Protein AF-A0A6A4S9J3-F1 (afdb_monomer_lite)

Organism: Scophthalmus maximus (NCBI:txid52904)

Sequence (219 aa):
MRDYSAKEIAYYNHMFSVTSVFTPSLDTKTTDKASIQRLTESFVTKLQEDFPSTVSTIYRTSEKLQTTCRSSAKAEPSDKCLLCVCALDTAVENASAFQATLTSEQLSQTKYPGAAGTEIPRQNPESSAPSGQCCSSGGAEDCGRAERGGGGCCSSAKEPETTDLKSLLCYSCQLTLKDMSSVEHLPQYILSEAQRRQRRSQMREEISEFLLEDGEGGD

Radius of gyration: 31.85 Å; chains: 1; bounding box: 69×76×86 Å

pLDDT: mean 73.23, std 22.44, range [26.31, 96.88]

Foldseek 3Di:
DLPDDPVRVVVVCVVVVPDDDDDDDPCRPPDCVPDPVSVVVVVQVVCCVVPPCSSVVVVVVVVVVPPPPPDPPPQDLQQAALPPRHGAPPPDDCPDPVVVVVVVVVVVPPDPPDPDDDDDDDDDDDDDDDDDDDDDDDDDDDDDDDDDDDDPPPPPPPPPPPVQNCSRHHPVVNVVVVPDPDPVPDDPVSVVVSVVSVVVVVVCVVCVVVDDDPDPDDD

InterPro domains:
  IPR014729 Rossmann-like alpha/beta/alpha sandwich fold [G3DSA:3.40.50.620] (1-112)
  IPR019407 Cytoplasmic tRNA 2-thiolation protein 2 [PF10288] (35-174)
  IPR019407 Cytoplasmic tRNA 2-thiolation protein 2 [PTHR20882] (1-208)

Structure (mmCIF, N/CA/C/O backbone):
data_AF-A0A6A4S9J3-F1
#
_entry.id   AF-A0A6A4S9J3-F1
#
loop_
_atom_site.group_PDB
_atom_site.id
_atom_site.type_symbol
_atom_site.label_atom_id
_atom_site.label_alt_id
_atom_site.label_comp_id
_atom_site.label_asym_id
_atom_site.label_entity_id
_atom_site.label_seq_id
_atom_site.pdbx_PDB_ins_code
_atom_site.Cartn_x
_atom_site.Cartn_y
_atom_site.Cartn_z
_atom_site.occupancy
_atom_site.B_iso_or_equiv
_atom_site.auth_seq_id
_atom_site.auth_comp_id
_atom_site.auth_asym_id
_atom_site.auth_atom_id
_atom_site.pdbx_PDB_model_num
ATOM 1 N N . MET A 1 1 ? 6.805 -11.734 -13.969 1.00 75.69 1 MET A N 1
ATOM 2 C CA . MET A 1 1 ? 7.061 -10.519 -14.780 1.00 75.69 1 MET A CA 1
ATOM 3 C C . MET A 1 1 ? 8.028 -9.530 -14.136 1.00 75.69 1 MET A C 1
ATOM 5 O O . MET A 1 1 ? 8.484 -8.647 -14.840 1.00 75.69 1 MET A O 1
ATOM 9 N N . ARG A 1 2 ? 8.352 -9.649 -12.839 1.00 79.44 2 ARG A N 1
ATOM 10 C CA . ARG A 1 2 ? 9.192 -8.677 -12.123 1.00 79.44 2 ARG A CA 1
ATOM 11 C C . ARG A 1 2 ? 10.637 -8.596 -12.644 1.00 79.44 2 ARG A C 1
ATOM 13 O O . ARG A 1 2 ? 11.226 -7.526 -12.603 1.00 79.44 2 ARG A O 1
ATOM 20 N N . ASP A 1 3 ? 11.159 -9.704 -13.164 1.00 82.94 3 ASP A N 1
ATOM 21 C CA . ASP A 1 3 ? 12.529 -9.800 -13.686 1.00 82.94 3 ASP A CA 1
ATOM 22 C C . ASP A 1 3 ? 12.689 -9.325 -15.137 1.00 82.94 3 ASP A C 1
ATOM 24 O O . ASP A 1 3 ? 13.808 -9.288 -15.641 1.00 82.94 3 ASP A O 1
ATOM 28 N N . TYR A 1 4 ? 11.592 -8.966 -15.811 1.00 87.44 4 TYR A N 1
ATOM 29 C CA . TYR A 1 4 ? 11.606 -8.526 -17.204 1.00 87.44 4 TYR A CA 1
ATOM 30 C C . TYR A 1 4 ? 11.279 -7.037 -17.289 1.00 87.44 4 TYR A C 1
ATOM 32 O O . TYR A 1 4 ? 10.319 -6.552 -16.686 1.00 87.44 4 TYR A O 1
ATOM 40 N N . SER A 1 5 ? 12.058 -6.307 -18.078 1.00 86.00 5 SER A N 1
ATOM 41 C CA . SER A 1 5 ? 11.797 -4.909 -18.402 1.00 86.00 5 SER A CA 1
ATOM 42 C C . SER A 1 5 ? 10.530 -4.760 -19.247 1.00 86.00 5 SER A C 1
ATOM 44 O O . SER A 1 5 ? 10.163 -5.640 -20.027 1.00 86.00 5 SER A O 1
ATOM 46 N N . ALA A 1 6 ? 9.892 -3.590 -19.179 1.00 86.75 6 ALA A N 1
ATOM 47 C CA . ALA A 1 6 ? 8.730 -3.284 -20.017 1.00 86.75 6 ALA A CA 1
ATOM 48 C C . ALA A 1 6 ? 9.015 -3.461 -21.526 1.00 86.75 6 ALA A C 1
ATOM 50 O O . ALA A 1 6 ? 8.126 -3.856 -22.277 1.00 86.75 6 ALA A O 1
ATOM 51 N N . LYS A 1 7 ? 10.263 -3.225 -21.964 1.00 88.75 7 LYS A N 1
ATOM 52 C CA . LYS A 1 7 ? 10.699 -3.433 -23.353 1.00 88.75 7 LYS A CA 1
ATOM 53 C C . LYS A 1 7 ? 10.675 -4.915 -23.737 1.00 88.75 7 LYS A C 1
ATOM 55 O O . LYS A 1 7 ? 10.118 -5.256 -24.775 1.00 88.75 7 LYS A O 1
ATOM 60 N N . GLU A 1 8 ? 11.229 -5.794 -22.903 1.00 91.62 8 GLU A N 1
ATOM 61 C CA . GLU A 1 8 ? 11.228 -7.247 -23.146 1.00 91.62 8 GLU A CA 1
ATOM 62 C C . GLU A 1 8 ? 9.803 -7.806 -23.198 1.00 91.62 8 GLU A C 1
ATOM 64 O O . GLU A 1 8 ? 9.478 -8.599 -24.080 1.00 91.62 8 GLU A O 1
ATOM 69 N N . ILE A 1 9 ? 8.926 -7.328 -22.310 1.00 92.88 9 ILE A N 1
ATOM 70 C CA . ILE A 1 9 ? 7.508 -7.709 -22.288 1.00 92.88 9 ILE A CA 1
ATOM 71 C C . ILE A 1 9 ? 6.797 -7.248 -23.567 1.00 92.88 9 ILE A C 1
ATOM 73 O O . ILE A 1 9 ? 6.015 -8.002 -24.144 1.00 92.88 9 ILE A O 1
ATOM 77 N N . ALA A 1 10 ? 7.085 -6.035 -24.049 1.00 92.19 10 ALA A N 1
ATOM 78 C CA . ALA A 1 10 ? 6.519 -5.529 -25.297 1.00 92.19 10 ALA A CA 1
ATOM 79 C C . ALA A 1 10 ? 6.962 -6.363 -26.513 1.00 92.19 10 ALA A C 1
ATOM 81 O O . ALA A 1 10 ? 6.123 -6.715 -27.344 1.00 92.19 10 ALA A O 1
ATOM 82 N N . TYR A 1 11 ? 8.246 -6.735 -26.593 1.00 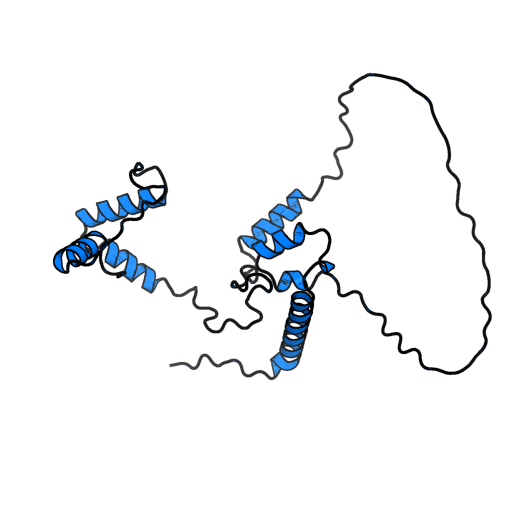94.69 11 TYR A N 1
ATOM 83 C CA . TYR A 1 11 ? 8.747 -7.623 -27.648 1.00 94.69 11 TYR A CA 1
ATOM 84 C C . TYR A 1 11 ? 8.110 -9.009 -27.588 1.00 94.69 11 TYR A C 1
ATOM 86 O O . TYR A 1 11 ? 7.700 -9.531 -28.624 1.00 94.69 11 TYR A O 1
ATOM 94 N N . TYR A 1 12 ? 7.977 -9.582 -26.390 1.00 95.38 12 TYR A N 1
ATOM 95 C CA . TYR A 1 12 ? 7.291 -10.856 -26.193 1.00 95.38 12 TYR A CA 1
ATOM 96 C C . TYR A 1 12 ? 5.846 -10.790 -26.702 1.00 95.38 12 TYR A C 1
ATOM 98 O O . TYR A 1 12 ? 5.440 -11.608 -27.527 1.00 95.38 12 TYR A O 1
ATOM 106 N N . ASN A 1 13 ? 5.091 -9.771 -26.282 1.00 94.06 13 ASN A N 1
ATOM 107 C CA . ASN A 1 13 ? 3.703 -9.600 -26.704 1.00 94.06 13 ASN A CA 1
ATOM 108 C C . ASN A 1 13 ? 3.585 -9.446 -28.224 1.00 94.06 13 ASN A C 1
ATOM 110 O O . ASN A 1 13 ? 2.695 -10.037 -28.829 1.00 94.06 13 ASN A O 1
ATOM 114 N N . HIS A 1 14 ? 4.500 -8.702 -28.851 1.00 94.44 14 HIS A N 1
ATOM 115 C CA . HIS A 1 14 ? 4.523 -8.545 -30.303 1.00 94.44 14 HIS A CA 1
ATOM 116 C C . HIS A 1 14 ? 4.827 -9.867 -31.024 1.00 94.44 14 HIS A C 1
ATOM 118 O O . HIS A 1 14 ? 4.092 -10.252 -31.931 1.00 94.44 14 HIS A O 1
ATOM 124 N N . MET A 1 15 ? 5.864 -10.591 -30.593 1.00 96.88 15 MET A N 1
ATOM 125 C CA . MET A 1 15 ? 6.307 -11.838 -31.225 1.00 96.88 15 MET A CA 1
ATOM 126 C C . MET A 1 15 ? 5.253 -12.948 -31.146 1.00 96.88 15 MET A C 1
ATOM 128 O O . MET A 1 15 ? 5.099 -13.719 -32.089 1.00 96.88 15 MET A O 1
ATOM 132 N N . PHE A 1 16 ? 4.501 -13.005 -30.046 1.00 96.75 16 PHE A N 1
ATOM 133 C CA . PHE A 1 16 ? 3.446 -13.998 -29.835 1.00 96.75 16 PHE A CA 1
ATOM 134 C C . PHE A 1 16 ? 2.036 -13.473 -30.133 1.00 96.75 16 PHE A C 1
ATOM 136 O O . PHE A 1 16 ? 1.058 -14.157 -29.841 1.00 96.75 16 PHE A O 1
ATOM 143 N N . SER A 1 17 ? 1.914 -12.279 -30.728 1.00 95.94 17 SER A N 1
ATOM 144 C CA . SER A 1 17 ? 0.626 -11.646 -31.059 1.00 95.94 17 SER A CA 1
ATOM 145 C C . SER A 1 17 ? -0.345 -11.557 -29.870 1.00 95.94 17 SER A C 1
ATOM 147 O O . SER A 1 17 ? -1.563 -11.652 -30.030 1.00 95.94 17 SER A O 1
ATOM 149 N N . VAL A 1 18 ? 0.189 -11.360 -28.662 1.00 95.62 18 VAL A N 1
ATOM 150 C CA . VAL A 1 18 ? -0.602 -11.152 -27.446 1.00 95.62 18 VAL A CA 1
ATOM 151 C C . VAL A 1 18 ? -1.178 -9.741 -27.483 1.00 95.62 18 VAL A C 1
ATOM 153 O O . VAL A 1 18 ? -0.443 -8.752 -27.542 1.00 95.62 18 VAL A O 1
ATOM 156 N N . THR A 1 19 ? -2.506 -9.631 -27.436 1.00 93.62 19 THR A N 1
ATOM 157 C CA . THR A 1 19 ? -3.186 -8.335 -27.376 1.00 93.62 19 THR A CA 1
ATOM 158 C C . THR A 1 19 ? -2.759 -7.583 -26.118 1.00 93.62 19 THR A C 1
ATOM 160 O O . THR A 1 19 ? -2.922 -8.077 -25.004 1.00 93.62 19 THR A O 1
ATOM 163 N N . SER A 1 20 ? -2.221 -6.376 -26.291 1.00 89.12 20 SER A N 1
ATOM 164 C CA . SER A 1 20 ? -1.826 -5.503 -25.184 1.00 89.12 20 SER A CA 1
ATOM 165 C C . SER A 1 20 ? -2.590 -4.184 -25.245 1.00 89.12 20 SER A C 1
ATOM 167 O O . SER A 1 20 ? -2.856 -3.654 -26.323 1.00 89.12 20 SER A O 1
ATOM 169 N N . VAL A 1 21 ? -2.961 -3.669 -24.074 1.00 89.44 21 VAL A N 1
ATOM 170 C CA . VAL A 1 21 ? -3.610 -2.366 -23.910 1.00 89.44 21 VAL A CA 1
ATOM 171 C C . VAL A 1 21 ? -2.675 -1.489 -23.094 1.00 89.44 21 VAL A C 1
ATOM 173 O O . VAL A 1 21 ? -2.216 -1.890 -22.026 1.00 89.44 21 VAL A O 1
ATOM 176 N N . PHE A 1 22 ? -2.381 -0.298 -23.607 1.00 86.00 22 PHE A N 1
ATOM 177 C CA . PHE A 1 22 ? -1.622 0.703 -22.874 1.00 86.00 22 PHE A CA 1
ATOM 178 C C . PHE A 1 22 ? -2.580 1.622 -22.115 1.00 86.00 22 PHE A C 1
ATOM 180 O O . PHE A 1 22 ? -3.390 2.315 -22.731 1.00 86.00 22 PHE A O 1
ATOM 187 N N . THR A 1 23 ? -2.459 1.645 -20.789 1.00 87.62 23 THR A N 1
ATOM 188 C CA . THR A 1 23 ? -3.226 2.547 -19.924 1.00 87.62 23 THR A CA 1
ATOM 189 C C . THR A 1 23 ? -2.322 3.700 -19.490 1.00 87.62 23 THR A C 1
ATOM 191 O O . THR A 1 23 ? -1.444 3.481 -18.653 1.00 87.62 23 THR A O 1
ATOM 194 N N . PRO A 1 24 ? -2.488 4.914 -20.047 1.00 85.38 24 PRO A N 1
ATOM 195 C CA . PRO A 1 24 ? -1.690 6.061 -19.640 1.00 85.38 24 PRO A CA 1
ATOM 196 C C . PRO A 1 24 ? -1.962 6.409 -18.174 1.00 85.38 24 PRO A C 1
ATOM 198 O O . PRO A 1 24 ? -3.108 6.493 -17.735 1.00 85.38 24 PRO A O 1
ATOM 201 N N . SER A 1 25 ? -0.891 6.635 -17.429 1.00 83.44 25 SER A N 1
ATOM 202 C CA . SER A 1 25 ? -0.912 7.227 -16.094 1.00 83.44 25 SER A CA 1
ATOM 203 C C . SER A 1 25 ? -0.953 8.760 -16.164 1.00 83.44 25 SER A C 1
ATOM 205 O O . SER A 1 25 ? -0.664 9.356 -17.203 1.00 83.44 25 SER A O 1
ATOM 207 N N . LEU A 1 26 ? -1.268 9.418 -15.043 1.00 83.62 26 LEU A N 1
ATOM 208 C CA . LEU A 1 26 ? -1.309 10.887 -14.941 1.00 83.62 26 LEU A CA 1
ATOM 209 C C . LEU A 1 26 ? 0.025 11.561 -15.306 1.00 83.62 26 LEU A C 1
ATOM 211 O O . LEU A 1 26 ? 0.045 12.707 -15.744 1.00 83.62 26 LEU A O 1
ATOM 215 N N . ASP A 1 27 ? 1.135 10.846 -15.141 1.00 83.25 27 ASP A N 1
ATOM 216 C CA . ASP A 1 27 ? 2.487 11.300 -15.457 1.00 83.25 27 ASP A CA 1
ATOM 217 C C . ASP A 1 27 ? 2.955 10.888 -16.868 1.00 83.25 27 ASP A C 1
ATOM 219 O O . ASP A 1 27 ? 4.087 11.184 -17.264 1.00 83.25 27 ASP A O 1
ATOM 223 N N . THR A 1 28 ? 2.106 10.243 -17.672 1.00 84.12 28 THR A N 1
ATOM 224 C CA . THR A 1 28 ? 2.464 9.847 -19.041 1.00 84.12 28 THR A CA 1
ATOM 225 C C . THR A 1 28 ? 2.800 11.074 -19.894 1.00 84.12 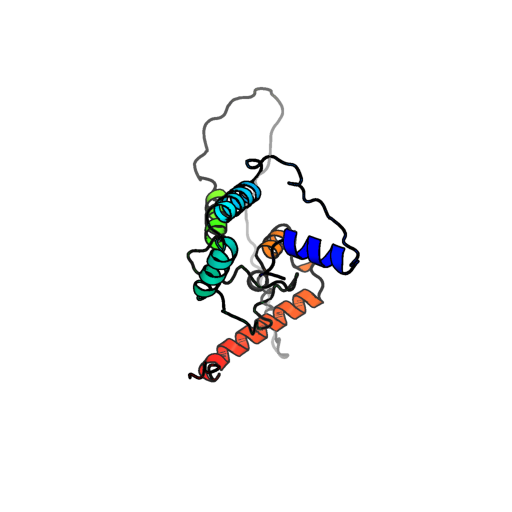28 THR A C 1
ATOM 227 O O . THR A 1 28 ? 2.027 12.026 -19.962 1.00 84.12 28 THR A O 1
ATOM 230 N N . LYS A 1 29 ? 3.954 11.041 -20.579 1.00 81.81 29 LYS A N 1
ATOM 231 C CA . LYS A 1 29 ? 4.524 12.158 -21.372 1.00 81.81 29 LYS A CA 1
ATOM 232 C C . LYS A 1 29 ? 4.868 13.422 -20.571 1.00 81.81 29 LYS A C 1
ATOM 234 O O . LYS A 1 29 ? 5.135 14.464 -21.168 1.00 81.81 29 LYS A O 1
ATOM 239 N N . THR A 1 30 ? 4.890 13.353 -19.244 1.00 86.62 30 THR A N 1
ATOM 240 C CA . THR A 1 30 ? 5.374 14.468 -18.422 1.00 86.62 30 THR A CA 1
ATOM 241 C C . THR A 1 30 ? 6.905 14.493 -18.371 1.00 86.62 30 THR A C 1
ATOM 243 O O . THR A 1 30 ? 7.576 13.537 -18.764 1.00 86.62 30 THR A O 1
ATOM 246 N N . THR A 1 31 ? 7.477 15.617 -17.938 1.00 90.06 31 THR A N 1
ATOM 247 C CA . THR A 1 31 ? 8.935 15.781 -17.850 1.00 90.06 31 THR A CA 1
ATOM 248 C C . THR A 1 31 ? 9.526 14.911 -16.738 1.00 90.06 31 THR A C 1
ATOM 250 O O . THR A 1 31 ? 8.850 14.583 -15.765 1.00 90.06 31 THR A O 1
ATOM 253 N N . ASP A 1 32 ? 10.819 14.585 -16.822 1.00 85.88 32 ASP A N 1
ATOM 254 C CA . ASP A 1 32 ? 11.516 13.777 -15.802 1.00 85.88 32 ASP A CA 1
ATOM 255 C C . ASP A 1 32 ? 11.392 14.347 -14.378 1.00 85.88 32 ASP A C 1
ATOM 257 O O . ASP A 1 32 ? 11.440 13.607 -13.404 1.00 85.88 32 ASP A O 1
ATOM 261 N N . LYS A 1 33 ? 11.224 15.668 -14.249 1.00 90.56 33 LYS A N 1
ATOM 262 C CA . LYS A 1 33 ? 11.113 16.372 -12.963 1.00 90.56 33 LYS A CA 1
ATOM 263 C C . LYS A 1 33 ? 9.666 16.581 -12.503 1.00 90.56 33 LYS A C 1
ATOM 265 O O . LYS A 1 33 ? 9.452 17.270 -11.511 1.00 90.56 33 LYS A O 1
ATOM 270 N N . ALA A 1 34 ? 8.680 16.031 -13.213 1.00 91.44 34 ALA A N 1
ATOM 271 C CA . ALA A 1 34 ? 7.266 16.204 -12.882 1.00 91.44 34 ALA A CA 1
ATOM 272 C C . ALA A 1 34 ? 6.860 15.478 -11.589 1.00 91.44 34 ALA A C 1
ATOM 274 O O . ALA A 1 34 ? 5.911 15.886 -10.926 1.00 91.44 34 ALA A O 1
ATOM 275 N N . SER A 1 35 ? 7.578 14.417 -11.214 1.00 91.94 35 SER A N 1
ATOM 276 C CA . SER A 1 35 ? 7.370 13.702 -9.956 1.00 91.94 35 SER A CA 1
ATOM 277 C C . SER A 1 35 ? 8.653 13.020 -9.490 1.00 91.94 35 SER A C 1
ATOM 279 O O . SER A 1 35 ? 9.559 12.757 -10.284 1.00 91.94 35 SER A O 1
ATOM 281 N N . ILE A 1 36 ? 8.714 12.685 -8.198 1.00 93.81 36 ILE A N 1
ATOM 282 C CA . ILE A 1 36 ? 9.806 11.873 -7.641 1.00 93.81 36 ILE A CA 1
ATOM 283 C C . ILE A 1 36 ? 9.866 10.522 -8.361 1.00 93.81 36 ILE A C 1
ATOM 285 O O . ILE A 1 36 ? 10.943 10.082 -8.738 1.00 93.81 36 ILE A O 1
ATOM 289 N N . GLN A 1 37 ? 8.711 9.907 -8.633 1.00 90.81 37 GLN A N 1
ATOM 290 C CA . GLN A 1 37 ? 8.636 8.630 -9.340 1.00 90.81 37 GLN A CA 1
ATOM 291 C C . GLN A 1 37 ? 9.273 8.697 -10.737 1.00 90.81 37 GLN A C 1
ATOM 293 O O . GLN A 1 37 ? 10.095 7.840 -11.056 1.00 90.81 37 GLN A O 1
ATOM 298 N N . ARG A 1 38 ? 8.959 9.721 -11.546 1.00 89.56 38 ARG A N 1
ATOM 299 C CA . ARG A 1 38 ? 9.567 9.902 -12.879 1.00 89.56 38 ARG A CA 1
ATOM 300 C C . ARG A 1 38 ? 11.059 10.183 -12.797 1.00 89.56 38 ARG A C 1
ATOM 302 O O . ARG A 1 38 ? 11.827 9.652 -13.599 1.00 89.56 38 ARG A O 1
ATOM 309 N N . LEU A 1 39 ? 11.473 10.987 -11.819 1.00 93.94 39 LEU A N 1
ATOM 310 C CA . LEU A 1 39 ? 12.881 11.292 -11.602 1.00 93.94 39 LEU A CA 1
ATOM 311 C C . LEU A 1 39 ? 13.663 10.018 -11.263 1.00 93.94 39 LEU A C 1
ATOM 313 O O . LEU A 1 39 ? 14.719 9.776 -11.845 1.00 93.94 39 LEU A O 1
ATOM 317 N N . THR A 1 40 ? 13.127 9.186 -10.368 1.00 94.06 40 THR A N 1
ATOM 318 C CA . THR A 1 40 ? 13.717 7.899 -9.988 1.00 94.06 40 THR A CA 1
ATOM 319 C C . THR A 1 40 ? 13.722 6.912 -11.154 1.00 94.06 40 THR A C 1
ATOM 321 O O . THR A 1 40 ? 14.748 6.283 -11.396 1.00 94.06 40 THR A O 1
ATOM 324 N N . GLU A 1 41 ? 12.627 6.805 -11.915 1.00 90.56 41 GLU A N 1
ATOM 325 C CA . GLU A 1 41 ? 12.551 5.964 -13.119 1.00 90.56 41 GLU A CA 1
ATOM 326 C C . GLU A 1 41 ? 13.633 6.359 -14.135 1.00 90.56 41 GLU A C 1
ATOM 328 O O . GLU A 1 41 ? 14.401 5.510 -14.590 1.00 90.56 41 GLU A O 1
ATOM 333 N N . SER A 1 42 ? 13.731 7.653 -14.454 1.00 92.12 42 SER A N 1
ATOM 334 C CA . SER A 1 42 ? 14.716 8.198 -15.395 1.00 92.12 42 SER A CA 1
ATOM 335 C C . SER A 1 42 ? 16.148 7.975 -14.907 1.00 92.12 42 SER A C 1
ATOM 337 O O . SER A 1 42 ? 16.997 7.527 -15.675 1.00 92.12 42 SER A O 1
ATOM 339 N N . PHE A 1 43 ? 16.414 8.220 -13.621 1.00 94.81 43 PHE A N 1
ATOM 340 C CA . PHE A 1 43 ? 17.718 7.977 -13.005 1.00 94.81 43 PHE A CA 1
ATOM 341 C C . PHE A 1 43 ? 18.144 6.508 -13.111 1.00 94.81 43 PHE A C 1
ATOM 343 O O . PHE A 1 43 ? 19.231 6.221 -13.609 1.00 94.81 43 PHE A O 1
ATOM 350 N N . VAL A 1 44 ? 17.279 5.575 -12.700 1.00 94.19 44 VAL A N 1
ATOM 351 C CA . VAL A 1 44 ? 17.578 4.135 -12.745 1.00 94.19 44 VAL A CA 1
ATOM 352 C C . VAL A 1 44 ? 17.729 3.650 -14.189 1.00 94.19 44 VAL A C 1
ATOM 354 O O . VAL A 1 44 ? 18.626 2.859 -14.476 1.00 94.19 44 VAL A O 1
ATOM 357 N N . THR A 1 45 ? 16.895 4.144 -15.108 1.00 90.31 45 THR A N 1
ATOM 358 C CA . THR A 1 45 ? 16.969 3.772 -16.529 1.00 90.31 45 THR A CA 1
ATOM 359 C C . THR A 1 45 ? 18.268 4.257 -17.168 1.00 90.31 45 THR A C 1
ATOM 361 O O . THR A 1 45 ? 18.907 3.479 -17.866 1.00 90.31 45 THR A O 1
ATOM 364 N N . LYS A 1 46 ? 18.703 5.492 -16.883 1.00 94.25 46 LYS A N 1
ATOM 365 C CA . LYS A 1 46 ? 19.984 6.033 -17.372 1.00 94.25 46 LYS A CA 1
ATOM 366 C C . LYS A 1 46 ? 21.181 5.291 -16.781 1.00 94.25 46 LYS A C 1
ATOM 368 O O . LYS A 1 46 ? 22.106 4.964 -17.508 1.00 94.25 46 LYS A O 1
ATOM 373 N N . LEU A 1 47 ? 21.147 4.941 -15.492 1.00 95.62 47 LEU A N 1
ATOM 374 C CA . LEU A 1 47 ? 22.199 4.107 -14.897 1.00 95.62 47 LEU A CA 1
ATOM 375 C C . LEU A 1 47 ? 22.304 2.733 -15.565 1.00 95.62 47 LEU A C 1
ATOM 377 O O . LEU A 1 47 ? 23.403 2.227 -15.757 1.00 95.62 47 LEU A O 1
ATOM 381 N N . GLN A 1 48 ? 21.171 2.127 -15.922 1.00 93.25 48 GLN A N 1
ATOM 382 C CA . GLN A 1 48 ? 21.139 0.829 -16.593 1.00 93.25 48 GLN A CA 1
ATOM 383 C C . GLN A 1 48 ? 21.797 0.861 -17.988 1.00 93.25 48 GLN A C 1
ATOM 385 O O . GLN A 1 48 ? 22.240 -0.194 -18.443 1.00 93.25 48 GLN A O 1
ATOM 390 N N . GLU A 1 49 ? 21.862 2.020 -18.659 1.00 92.50 49 GLU A N 1
ATOM 391 C CA . GLU A 1 49 ? 22.521 2.170 -19.969 1.00 92.50 49 GLU A CA 1
ATOM 392 C C . GLU A 1 49 ? 24.038 1.959 -19.864 1.00 92.50 49 GLU A C 1
ATOM 394 O O . GLU A 1 49 ? 24.598 1.190 -20.644 1.00 92.50 49 GLU A O 1
ATOM 399 N N . ASP A 1 50 ? 24.674 2.566 -18.859 1.00 96.12 50 ASP A N 1
ATOM 400 C CA . ASP A 1 50 ? 26.123 2.457 -18.632 1.00 96.12 50 ASP A CA 1
ATOM 401 C C . ASP A 1 50 ? 26.503 1.237 -17.776 1.00 96.12 50 ASP A C 1
ATOM 403 O O . ASP A 1 50 ? 27.596 0.682 -17.905 1.00 96.12 50 ASP A O 1
ATOM 407 N N . PHE A 1 51 ? 25.591 0.787 -16.908 1.00 95.50 51 PHE A N 1
ATOM 408 C CA . PHE A 1 51 ? 25.792 -0.32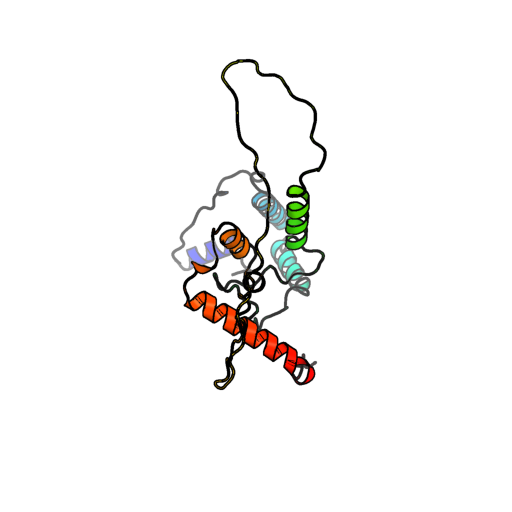8 -15.985 1.00 95.50 51 PHE A CA 1
ATOM 409 C C . PHE A 1 51 ? 24.690 -1.383 -16.165 1.00 95.50 51 PHE A C 1
ATOM 411 O O . PHE A 1 51 ? 23.676 -1.379 -15.448 1.00 95.50 51 PHE A O 1
ATOM 418 N N . PRO A 1 52 ? 24.871 -2.333 -17.101 1.00 90.81 52 PRO A N 1
ATOM 419 C CA . PRO A 1 52 ? 23.923 -3.417 -17.301 1.00 90.81 52 PRO A CA 1
ATOM 420 C C . PRO A 1 52 ? 23.685 -4.199 -16.006 1.00 90.81 52 PRO A C 1
ATOM 422 O O . PRO A 1 52 ? 24.610 -4.506 -15.259 1.00 90.81 52 PRO A O 1
ATOM 425 N N . SER A 1 53 ? 22.435 -4.589 -15.771 1.00 90.69 53 SER A N 1
ATOM 426 C CA . SER A 1 53 ? 21.960 -5.292 -14.562 1.00 90.69 53 SER A CA 1
ATOM 427 C C . SER A 1 53 ? 21.748 -4.417 -13.321 1.00 90.69 53 SER A C 1
ATOM 429 O O . SER A 1 53 ? 21.456 -4.962 -12.254 1.00 90.69 53 SER A O 1
ATOM 431 N N . THR A 1 54 ? 21.809 -3.088 -13.438 1.00 93.88 54 THR A N 1
ATOM 432 C CA . THR A 1 54 ? 21.441 -2.153 -12.358 1.00 93.88 54 THR A CA 1
ATOM 433 C C . THR A 1 54 ? 20.052 -2.449 -11.780 1.00 93.88 54 THR A C 1
ATOM 435 O O . THR A 1 54 ? 19.931 -2.668 -10.576 1.00 93.88 54 THR A O 1
ATOM 438 N N . VAL A 1 55 ? 19.010 -2.547 -12.617 1.00 92.88 55 VAL A N 1
ATOM 439 C CA . VAL A 1 55 ? 17.625 -2.807 -12.168 1.00 92.88 55 VAL A CA 1
ATOM 440 C C . VAL A 1 55 ? 17.523 -4.137 -11.412 1.00 92.88 55 VAL A C 1
ATOM 442 O O . VAL A 1 55 ? 16.960 -4.194 -10.320 1.00 92.88 55 VAL A O 1
ATOM 445 N N . SER A 1 56 ? 18.121 -5.204 -11.956 1.00 90.19 56 SER A N 1
ATOM 446 C CA . SER A 1 56 ? 18.112 -6.530 -11.320 1.00 90.19 56 SER A CA 1
ATOM 447 C C . SER A 1 56 ? 18.887 -6.539 -9.999 1.00 90.19 56 SER A C 1
ATOM 449 O O . SER A 1 56 ? 18.446 -7.156 -9.030 1.00 90.19 56 SER A O 1
ATOM 451 N N . THR A 1 57 ? 20.013 -5.826 -9.929 1.00 92.88 57 THR A N 1
ATOM 452 C CA . THR A 1 57 ? 20.827 -5.727 -8.712 1.00 92.88 57 THR A CA 1
ATOM 453 C C . THR A 1 57 ? 20.086 -4.972 -7.617 1.00 92.88 57 THR A C 1
ATOM 455 O O . THR A 1 57 ? 20.049 -5.456 -6.486 1.00 92.88 57 THR A O 1
ATOM 458 N N . ILE A 1 58 ? 19.440 -3.845 -7.942 1.00 92.81 58 ILE A N 1
ATOM 459 C CA . ILE A 1 58 ? 18.584 -3.107 -7.000 1.00 92.81 58 ILE A CA 1
ATOM 460 C C . ILE A 1 58 ? 17.511 -4.038 -6.439 1.00 92.81 58 ILE A C 1
ATOM 462 O O . ILE A 1 58 ? 17.338 -4.106 -5.226 1.00 92.81 58 ILE A O 1
ATOM 466 N N . TYR A 1 59 ? 16.838 -4.797 -7.306 1.00 89.31 59 TYR A N 1
ATOM 467 C CA . TYR A 1 59 ? 15.763 -5.690 -6.893 1.00 89.31 59 TYR A CA 1
ATOM 468 C C . TYR A 1 59 ? 16.246 -6.859 -6.010 1.00 89.31 59 TYR A C 1
ATOM 470 O O . TYR A 1 59 ? 15.699 -7.102 -4.938 1.00 89.31 59 TYR A O 1
ATOM 478 N N . ARG A 1 60 ? 17.328 -7.551 -6.388 1.00 90.00 60 ARG A N 1
ATOM 479 C CA . ARG A 1 60 ? 17.901 -8.632 -5.560 1.00 90.00 60 ARG A CA 1
ATOM 480 C C . ARG A 1 60 ? 18.445 -8.124 -4.230 1.00 90.00 60 ARG A C 1
ATOM 482 O O . ARG A 1 60 ? 18.423 -8.840 -3.234 1.00 90.00 60 ARG A O 1
ATOM 489 N N . THR A 1 61 ? 18.984 -6.909 -4.218 1.00 92.00 61 THR A N 1
ATOM 490 C CA . THR A 1 61 ? 19.486 -6.294 -2.987 1.00 92.00 61 THR A CA 1
ATOM 491 C C . THR A 1 61 ? 18.326 -5.875 -2.096 1.00 92.00 61 THR A C 1
ATOM 493 O O . THR A 1 61 ? 18.386 -6.122 -0.898 1.00 92.00 61 THR A O 1
ATOM 496 N N . SER A 1 62 ? 17.248 -5.318 -2.656 1.00 89.50 62 SER A N 1
ATOM 497 C CA . SER A 1 62 ? 16.067 -4.961 -1.870 1.00 89.50 62 SER A CA 1
ATOM 498 C C . SER A 1 62 ? 15.414 -6.188 -1.238 1.00 89.50 62 SER A C 1
ATOM 500 O O . SER A 1 62 ? 15.035 -6.119 -0.076 1.00 89.50 62 SER A O 1
ATOM 502 N N . GLU A 1 63 ? 15.377 -7.329 -1.929 1.00 86.62 63 GLU A N 1
ATOM 503 C CA . GLU A 1 63 ? 14.882 -8.594 -1.370 1.00 86.62 63 GLU A CA 1
ATOM 504 C C . GLU A 1 63 ? 15.736 -9.097 -0.196 1.00 86.62 63 GLU A C 1
ATOM 506 O O . GLU A 1 63 ? 15.195 -9.530 0.816 1.00 86.62 63 GLU A O 1
ATOM 511 N N . LYS A 1 64 ? 17.066 -8.944 -0.254 1.00 89.00 64 LYS A N 1
ATOM 512 C CA . LYS A 1 64 ? 17.947 -9.255 0.890 1.00 89.00 64 LYS A CA 1
ATOM 513 C C . LYS A 1 64 ? 17.707 -8.345 2.097 1.00 89.00 64 LYS A C 1
ATOM 515 O O . LYS A 1 64 ? 17.989 -8.745 3.220 1.00 89.00 64 LYS A O 1
ATOM 520 N N . LEU A 1 65 ? 17.217 -7.129 1.863 1.00 85.12 65 LEU A N 1
ATOM 521 C CA . LEU A 1 65 ? 16.868 -6.166 2.910 1.00 85.12 65 LEU A CA 1
ATOM 522 C C . LEU A 1 65 ? 15.436 -6.354 3.436 1.00 85.12 65 LEU A C 1
ATOM 524 O O . LEU A 1 65 ? 15.082 -5.739 4.440 1.00 85.12 65 LEU A O 1
ATOM 528 N N . GLN A 1 66 ? 14.605 -7.190 2.799 1.00 72.81 66 GLN A N 1
ATOM 529 C CA . GLN A 1 66 ? 13.255 -7.519 3.271 1.00 72.81 66 GLN A CA 1
ATOM 530 C C . GLN A 1 66 ? 13.311 -8.498 4.453 1.00 72.81 66 GLN A C 1
ATOM 532 O O . GLN A 1 66 ? 12.839 -9.628 4.374 1.00 72.81 66 GLN A O 1
ATOM 537 N N . THR A 1 67 ? 13.882 -8.059 5.571 1.00 55.62 67 THR A N 1
ATOM 538 C CA . THR A 1 67 ? 13.975 -8.835 6.816 1.00 55.62 67 THR A CA 1
ATOM 539 C C . THR A 1 67 ? 13.051 -8.315 7.921 1.00 55.62 67 THR A C 1
ATOM 541 O O . THR A 1 67 ? 12.929 -8.961 8.952 1.00 55.62 67 THR A O 1
ATOM 544 N N . THR A 1 68 ? 12.354 -7.187 7.723 1.00 53.16 68 THR A N 1
ATOM 545 C CA . THR A 1 68 ? 11.689 -6.451 8.821 1.00 53.16 68 THR A CA 1
ATOM 546 C C . THR A 1 68 ? 10.172 -6.278 8.701 1.00 53.16 68 THR A C 1
ATOM 548 O O . THR A 1 68 ? 9.575 -5.610 9.537 1.00 53.16 68 THR A O 1
ATOM 551 N N . CYS A 1 69 ? 9.507 -6.865 7.700 1.00 50.44 69 CYS A N 1
ATOM 552 C CA . CYS A 1 69 ? 8.061 -6.660 7.498 1.00 50.44 69 CYS A CA 1
ATOM 553 C C . CYS A 1 69 ? 7.290 -7.965 7.244 1.00 50.44 69 CYS A C 1
ATOM 555 O O . CYS A 1 69 ? 6.358 -8.018 6.446 1.00 50.44 69 CYS A O 1
ATOM 557 N N . ARG A 1 70 ? 7.711 -9.053 7.895 1.00 49.97 70 ARG A N 1
ATOM 558 C CA . ARG A 1 70 ? 6.967 -10.321 7.929 1.00 49.97 70 ARG A CA 1
ATOM 559 C C . ARG A 1 70 ? 6.424 -10.593 9.327 1.00 49.97 70 ARG A C 1
ATOM 561 O O . ARG A 1 70 ? 6.627 -11.664 9.875 1.00 49.97 70 ARG A O 1
ATOM 568 N N . SER A 1 71 ? 5.715 -9.641 9.911 1.00 50.19 71 SER A N 1
ATOM 569 C CA . SER A 1 71 ? 4.818 -9.950 11.020 1.00 50.19 71 SER A CA 1
ATOM 570 C C . SER A 1 71 ? 3.398 -10.084 10.470 1.00 50.19 71 SER A C 1
ATOM 572 O O . SER A 1 71 ? 2.906 -9.207 9.765 1.00 50.19 71 SER A O 1
ATOM 574 N N . SER A 1 72 ? 2.753 -11.208 10.798 1.00 54.75 72 SER A N 1
ATOM 575 C CA . SER A 1 72 ? 1.324 -11.527 10.609 1.00 54.75 72 SER A CA 1
ATOM 576 C C . SER A 1 72 ? 0.845 -12.075 9.246 1.00 54.75 72 SER A C 1
ATOM 578 O O . SER A 1 72 ? -0.164 -11.653 8.691 1.00 54.75 72 SER A O 1
ATOM 580 N N . ALA A 1 73 ? 1.465 -13.153 8.744 1.00 47.84 73 ALA A N 1
ATOM 581 C CA . ALA A 1 73 ? 0.809 -14.011 7.735 1.00 47.84 73 ALA A CA 1
ATOM 582 C C . ALA A 1 73 ? -0.423 -14.774 8.287 1.00 47.84 73 ALA A C 1
ATOM 584 O O . ALA A 1 73 ? -1.200 -15.343 7.521 1.00 47.84 73 ALA A O 1
ATOM 585 N N . LYS A 1 74 ? -0.639 -14.747 9.607 1.00 49.00 74 LYS A N 1
ATOM 586 C CA . LYS A 1 74 ? -1.888 -15.133 10.268 1.00 49.00 74 LYS A CA 1
ATOM 587 C C . LYS A 1 74 ? -2.486 -13.899 10.949 1.00 49.00 74 LYS A C 1
ATOM 589 O O . LYS A 1 74 ? -2.359 -13.742 12.154 1.00 49.00 74 LYS A O 1
ATOM 594 N N . ALA A 1 75 ? -3.061 -12.989 10.166 1.00 54.88 75 ALA A N 1
ATOM 595 C CA . ALA A 1 75 ? -3.823 -11.878 10.728 1.00 54.88 75 ALA A CA 1
ATOM 596 C C . ALA A 1 75 ? -5.096 -12.445 11.372 1.00 54.88 75 ALA A C 1
ATOM 598 O O . ALA A 1 75 ? -5.992 -12.930 10.664 1.00 54.88 75 ALA A O 1
ATOM 599 N N . GLU A 1 76 ? -5.154 -12.413 12.700 1.00 63.62 76 GLU A N 1
ATOM 600 C CA . GLU A 1 76 ? -6.340 -12.803 13.453 1.00 63.62 76 GLU A CA 1
ATOM 601 C C . GLU A 1 76 ? -7.498 -11.846 13.105 1.00 63.62 76 GLU A C 1
ATOM 603 O O . GLU A 1 76 ? -7.283 -10.728 12.624 1.00 63.62 76 GLU A O 1
ATOM 608 N N . PRO A 1 77 ? -8.769 -12.230 13.324 1.00 63.03 77 PRO A N 1
ATOM 609 C CA . PRO A 1 77 ? -9.907 -11.335 13.096 1.00 63.03 77 PRO A CA 1
ATOM 610 C C . PRO A 1 77 ? -9.813 -10.012 13.877 1.00 63.03 77 PRO A C 1
ATOM 612 O O . PRO A 1 77 ? -10.460 -9.038 13.494 1.00 63.03 77 PRO A O 1
ATOM 615 N N . SER A 1 78 ? -9.031 -9.985 14.962 1.00 67.56 78 SER A N 1
ATOM 616 C CA . SER A 1 78 ? -8.688 -8.794 15.747 1.00 67.56 78 SER A CA 1
ATOM 617 C C . SER A 1 78 ? -7.837 -7.781 14.987 1.00 67.56 78 SER A C 1
ATOM 619 O O . SER A 1 78 ? -7.895 -6.604 15.313 1.00 67.56 78 SER A O 1
ATOM 621 N N . ASP A 1 79 ? -7.120 -8.203 13.945 1.00 78.81 79 ASP A N 1
ATOM 622 C CA . ASP A 1 79 ? -6.118 -7.382 13.252 1.00 78.81 79 ASP A CA 1
ATOM 623 C C . ASP A 1 79 ? -6.695 -6.710 11.997 1.00 78.81 79 ASP A C 1
ATOM 625 O O . ASP A 1 79 ? -5.977 -6.108 11.195 1.00 78.81 79 ASP A O 1
ATOM 629 N N . LYS A 1 80 ? -8.014 -6.823 11.798 1.00 89.62 80 LYS A N 1
ATOM 630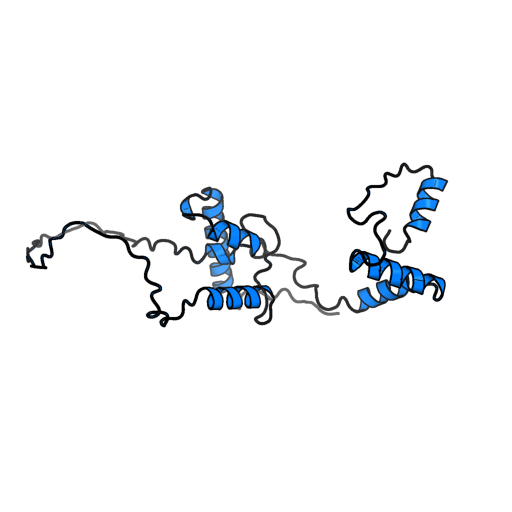 C CA . LYS A 1 80 ? -8.746 -6.240 10.669 1.00 89.62 80 LYS A CA 1
ATOM 631 C C . LYS A 1 80 ? -9.767 -5.227 11.154 1.00 89.62 80 LYS A C 1
ATOM 633 O O . LYS A 1 80 ? -10.567 -5.520 12.040 1.00 89.62 80 LYS A O 1
ATOM 638 N N . CYS A 1 81 ? -9.820 -4.089 10.479 1.00 92.06 81 CYS A N 1
ATOM 639 C CA . CYS A 1 81 ? -10.802 -3.042 10.702 1.00 92.06 81 CYS A CA 1
ATOM 640 C C . CYS A 1 81 ? -12.233 -3.591 10.636 1.00 92.06 81 CYS A C 1
ATOM 642 O O . CYS A 1 81 ? -12.609 -4.291 9.695 1.00 92.06 81 CYS A O 1
ATOM 644 N N . LEU A 1 82 ? -13.052 -3.241 11.622 1.00 91.75 82 LEU A N 1
ATOM 645 C CA . LEU A 1 82 ? -14.446 -3.658 11.716 1.00 91.75 82 LEU A CA 1
ATOM 646 C C . LEU A 1 82 ? -15.301 -3.165 10.535 1.00 91.75 82 LEU A C 1
ATOM 648 O O . LEU A 1 82 ? -16.231 -3.861 10.136 1.00 91.75 82 LEU A O 1
ATOM 652 N N . LEU A 1 83 ? -14.991 -1.989 9.975 1.00 92.25 83 LEU A N 1
ATOM 653 C CA . LEU A 1 83 ? -15.792 -1.371 8.910 1.00 92.25 83 LEU A CA 1
ATOM 654 C C . LEU A 1 83 ? -15.328 -1.762 7.506 1.00 92.25 83 LEU A C 1
ATOM 656 O O . LEU A 1 83 ? -16.137 -2.197 6.692 1.00 92.25 83 LEU A O 1
ATOM 660 N N . CYS A 1 84 ? -14.037 -1.601 7.209 1.00 93.56 84 CYS A N 1
ATOM 661 C CA . CYS A 1 84 ? -13.506 -1.822 5.861 1.00 93.56 84 CYS A CA 1
ATOM 662 C C . CYS A 1 84 ? -12.788 -3.164 5.687 1.00 93.56 84 CYS A C 1
ATOM 664 O O . CYS A 1 84 ? -12.433 -3.515 4.566 1.00 93.56 84 CYS A O 1
ATOM 666 N N . VAL A 1 85 ? -12.563 -3.916 6.773 1.00 91.19 85 VAL A N 1
ATOM 667 C CA . VAL A 1 85 ? -11.881 -5.227 6.773 1.00 91.19 85 VAL A CA 1
ATOM 668 C C . VAL A 1 85 ? -10.402 -5.164 6.337 1.00 91.19 85 VAL A C 1
ATOM 670 O O . VAL A 1 85 ? -9.716 -6.186 6.317 1.00 91.19 85 VAL A O 1
ATOM 673 N N . CYS A 1 86 ? -9.866 -3.969 6.065 1.00 90.31 86 CYS A N 1
ATOM 674 C CA . CYS A 1 86 ? -8.433 -3.743 5.874 1.00 90.31 86 CYS A CA 1
ATOM 675 C C . CYS A 1 86 ? -7.648 -4.067 7.151 1.00 90.31 86 CYS A C 1
ATOM 677 O O . CYS A 1 86 ? -8.202 -4.009 8.247 1.00 90.31 86 CYS A O 1
ATOM 679 N N . ALA A 1 87 ? -6.355 -4.367 7.017 1.00 89.25 87 ALA A N 1
ATOM 680 C CA . ALA A 1 87 ? -5.469 -4.513 8.169 1.00 89.25 87 ALA A CA 1
ATOM 681 C C . ALA A 1 87 ? -5.492 -3.245 9.040 1.00 89.25 87 ALA A C 1
ATOM 683 O O . ALA A 1 87 ? -5.577 -2.130 8.515 1.00 89.25 87 ALA A O 1
ATOM 684 N N . LEU A 1 88 ? -5.447 -3.421 10.358 1.00 88.44 88 LEU A N 1
ATOM 685 C CA . LEU A 1 88 ? -5.322 -2.306 11.289 1.00 88.44 88 LEU A CA 1
ATOM 686 C C . LEU A 1 88 ? -3.934 -1.676 11.152 1.00 88.44 88 LEU A C 1
ATOM 688 O O . LEU A 1 88 ? -2.913 -2.342 11.288 1.00 88.44 88 LEU A O 1
ATOM 692 N N . ASP A 1 89 ? -3.913 -0.374 10.899 1.00 84.81 89 ASP A N 1
ATOM 693 C CA . ASP A 1 89 ? -2.721 0.472 10.786 1.00 84.81 89 ASP A CA 1
ATOM 694 C C . ASP A 1 89 ? -2.459 1.2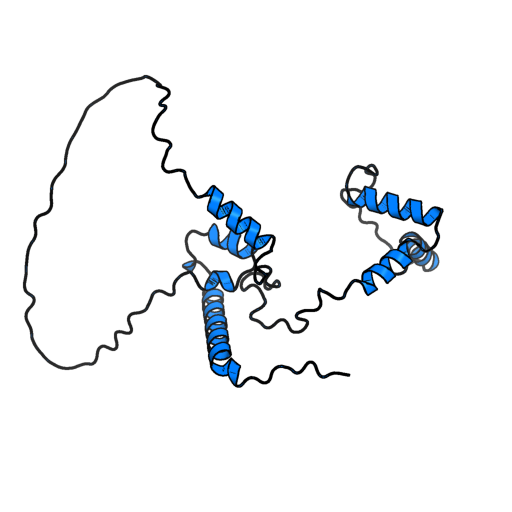86 12.064 1.00 84.81 89 ASP A C 1
ATOM 696 O O . ASP A 1 89 ? -1.583 2.146 12.094 1.00 84.81 89 ASP A O 1
ATOM 700 N N . THR A 1 90 ? -3.225 1.019 13.124 1.00 82.06 90 THR A N 1
ATOM 701 C CA . THR A 1 90 ? -3.172 1.725 14.411 1.00 82.06 90 THR A CA 1
ATOM 702 C C . THR A 1 90 ? -2.466 0.932 15.507 1.00 82.06 90 THR A C 1
ATOM 704 O O . THR A 1 90 ? -2.143 1.493 16.550 1.00 82.06 90 THR A O 1
ATOM 707 N N . ALA A 1 91 ? -2.187 -0.354 15.278 1.00 72.62 91 ALA A N 1
ATOM 708 C CA . ALA A 1 91 ? -1.392 -1.201 16.165 1.00 72.62 91 ALA A CA 1
ATOM 709 C C . ALA A 1 91 ? 0.110 -0.987 15.900 1.00 72.62 91 ALA A C 1
ATOM 711 O O . ALA A 1 91 ? 0.799 -1.876 15.406 1.00 72.62 91 ALA A O 1
ATOM 712 N N . VAL A 1 92 ? 0.604 0.229 16.149 1.00 70.25 92 VAL A N 1
ATOM 713 C CA . VAL A 1 92 ? 1.986 0.621 15.829 1.00 70.25 92 VAL A CA 1
ATOM 714 C C . VAL A 1 92 ? 2.720 1.068 17.087 1.00 70.25 92 VAL A C 1
ATOM 716 O O . VAL A 1 92 ? 2.125 1.639 17.998 1.00 70.25 92 VAL A O 1
ATOM 719 N N . GLU A 1 93 ? 4.028 0.817 17.123 1.00 70.62 93 GLU A N 1
ATOM 720 C CA . GLU A 1 93 ? 4.923 1.259 18.190 1.00 70.62 93 GLU A CA 1
ATOM 721 C C . GLU A 1 93 ? 4.858 2.779 18.441 1.00 70.62 93 GLU A C 1
ATOM 723 O O . GLU A 1 93 ? 4.437 3.575 17.595 1.00 70.62 93 GLU A O 1
ATOM 728 N N . ASN A 1 94 ? 5.344 3.190 19.616 1.00 65.56 94 ASN A N 1
ATOM 729 C CA . ASN A 1 94 ? 5.290 4.571 20.109 1.00 65.56 94 ASN A CA 1
ATOM 730 C C . ASN A 1 94 ? 5.903 5.615 19.150 1.00 65.56 94 ASN A C 1
ATOM 732 O O . ASN A 1 94 ? 5.515 6.780 19.188 1.00 65.56 94 ASN A O 1
ATOM 736 N N . ALA A 1 95 ? 6.837 5.219 18.279 1.00 76.12 95 ALA A N 1
ATOM 737 C CA . ALA A 1 95 ? 7.464 6.082 17.277 1.00 76.12 95 ALA A CA 1
ATOM 738 C C . ALA A 1 95 ? 6.831 5.898 15.882 1.00 76.12 95 ALA A C 1
ATOM 740 O O . ALA A 1 95 ? 7.511 5.548 14.918 1.00 76.12 95 ALA A O 1
ATOM 741 N N . SER A 1 96 ? 5.520 6.125 15.766 1.00 82.19 96 SER A N 1
ATOM 742 C CA . SER A 1 96 ? 4.769 5.953 14.515 1.00 82.19 96 SER A CA 1
ATOM 743 C C . SER A 1 96 ? 4.221 7.262 13.942 1.00 82.19 96 SER A C 1
ATOM 745 O O . SER A 1 96 ? 3.970 8.232 14.659 1.00 82.19 96 SER A O 1
ATOM 747 N N . ALA A 1 97 ? 3.980 7.280 12.626 1.00 84.00 97 ALA A N 1
ATOM 748 C CA . ALA A 1 97 ? 3.314 8.400 11.954 1.00 84.00 97 ALA A CA 1
ATOM 749 C C . ALA A 1 97 ? 1.895 8.645 12.502 1.00 84.00 97 ALA A C 1
ATOM 751 O O . ALA A 1 97 ? 1.452 9.790 12.607 1.00 84.00 97 ALA A O 1
ATOM 752 N N . PHE A 1 98 ? 1.206 7.573 12.907 1.00 83.31 98 PHE A N 1
ATOM 753 C CA . PHE A 1 98 ? -0.087 7.648 13.579 1.00 83.31 98 PHE A CA 1
ATOM 754 C C . PHE A 1 98 ? 0.022 8.410 14.908 1.00 83.31 98 PHE A C 1
ATOM 756 O O . PHE A 1 98 ? -0.685 9.399 15.106 1.00 83.31 98 PHE A O 1
ATOM 763 N N . GLN A 1 99 ? 0.982 8.044 15.765 1.00 84.94 99 GLN A N 1
ATOM 764 C CA . GLN A 1 99 ? 1.192 8.717 17.049 1.00 84.94 99 GLN A CA 1
ATOM 765 C C . GLN A 1 99 ? 1.625 10.180 16.886 1.00 84.94 99 GLN A C 1
ATOM 767 O O . GLN A 1 99 ? 1.168 11.053 17.629 1.00 84.94 99 GLN A O 1
ATOM 772 N N . ALA A 1 100 ? 2.449 10.480 15.878 1.00 87.44 100 ALA A N 1
ATOM 773 C CA . ALA A 1 100 ? 2.810 11.855 15.535 1.00 87.44 100 ALA A CA 1
ATOM 774 C C . ALA A 1 100 ? 1.579 12.686 15.126 1.00 87.44 100 ALA A C 1
ATOM 776 O O . ALA A 1 100 ? 1.456 13.851 15.515 1.00 87.44 100 ALA A O 1
ATOM 777 N N . THR A 1 101 ? 0.641 12.080 14.393 1.00 87.25 101 THR A N 1
ATOM 778 C CA . THR A 1 101 ? -0.608 12.737 13.982 1.00 87.25 101 THR A CA 1
ATOM 779 C C . THR A 1 101 ? -1.527 12.985 15.177 1.00 87.25 101 THR A C 1
ATOM 781 O O . THR A 1 101 ? -1.997 14.109 15.346 1.00 87.25 101 THR A O 1
ATOM 784 N N . LEU A 1 102 ? -1.709 11.992 16.058 1.00 85.69 102 LEU A N 1
ATOM 785 C CA . LEU A 1 102 ? -2.477 12.149 17.300 1.00 85.69 102 LEU A CA 1
ATOM 786 C C . LEU A 1 102 ? -1.893 13.240 18.206 1.00 85.69 102 LEU A C 1
ATOM 788 O O . LEU A 1 102 ? -2.631 14.072 18.727 1.00 85.69 102 LEU A O 1
ATOM 792 N N . THR A 1 103 ? -0.568 13.276 18.352 1.00 87.62 103 THR A N 1
ATOM 793 C CA . THR A 1 103 ? 0.124 14.309 19.141 1.00 87.62 103 THR A CA 1
ATOM 794 C C . THR A 1 103 ? -0.098 15.697 18.540 1.00 87.62 103 THR A C 1
ATOM 796 O O . THR A 1 103 ? -0.444 16.640 19.250 1.00 87.62 103 THR A O 1
ATOM 799 N N . SER A 1 104 ? 0.057 15.825 17.219 1.00 89.94 104 SER A N 1
ATOM 800 C CA . SER A 1 104 ? -0.175 17.089 16.504 1.00 89.94 104 SER A CA 1
ATOM 801 C C . SER A 1 104 ? -1.617 17.568 16.673 1.00 89.94 104 SER A C 1
ATOM 803 O O . SER A 1 104 ? -1.860 18.751 16.914 1.00 89.94 104 SER A O 1
ATOM 805 N N . GLU A 1 105 ? -2.574 16.643 16.603 1.00 87.00 105 GLU A N 1
ATOM 806 C CA . GLU A 1 105 ? -3.984 16.922 16.837 1.00 87.00 105 GLU A CA 1
ATOM 807 C C . GLU A 1 105 ? -4.241 17.413 18.271 1.00 87.00 105 GLU A C 1
ATOM 809 O O . GLU A 1 105 ? -4.857 18.467 18.446 1.00 87.00 105 GLU A O 1
ATOM 814 N N . GLN A 1 106 ? -3.737 16.707 19.288 1.00 87.69 106 GLN A N 1
ATOM 815 C CA . GLN A 1 106 ? -3.880 17.102 20.694 1.00 87.69 106 GLN A CA 1
ATOM 816 C C . GLN A 1 106 ? -3.357 18.523 20.938 1.00 87.69 106 GLN A C 1
ATOM 818 O O . GLN A 1 106 ? -4.049 19.341 21.544 1.00 87.69 106 GLN A O 1
ATOM 823 N N . LEU A 1 107 ? -2.176 18.841 20.396 1.00 90.62 107 LEU A N 1
ATOM 824 C CA . LEU A 1 107 ? -1.572 20.169 20.510 1.00 90.62 107 LEU A CA 1
ATOM 825 C C . LEU A 1 107 ? -2.383 21.250 19.781 1.00 90.62 107 LEU A C 1
ATOM 827 O O . LEU A 1 107 ? -2.519 22.366 20.284 1.00 90.62 107 LEU A O 1
ATOM 831 N N . SER A 1 108 ? -2.956 20.926 18.620 1.00 87.38 108 SER A N 1
ATOM 832 C CA . SER A 1 108 ? -3.800 21.863 17.864 1.00 87.38 108 SER A CA 1
ATOM 833 C C . SER A 1 108 ? -5.120 22.193 18.574 1.00 87.38 108 SER A C 1
ATOM 835 O O . SER A 1 108 ? -5.665 23.283 18.398 1.00 87.38 108 SER A O 1
ATOM 837 N N . GLN A 1 109 ? -5.623 21.270 19.398 1.00 81.50 109 GLN A N 1
ATOM 838 C CA . GLN A 1 109 ? -6.875 21.425 20.140 1.00 81.50 109 GLN A CA 1
ATOM 839 C C . GLN A 1 109 ? -6.690 22.103 21.501 1.00 81.50 109 GLN A C 1
ATOM 841 O O . GLN A 1 109 ? -7.662 22.637 22.046 1.00 81.50 109 GLN A O 1
ATOM 846 N N . THR A 1 110 ? -5.466 22.148 22.041 1.00 73.94 110 THR A N 1
ATOM 847 C CA . THR A 1 110 ? -5.132 22.993 23.194 1.00 73.94 110 THR A CA 1
ATOM 848 C C . THR A 1 110 ? -5.265 24.471 22.824 1.00 73.94 110 THR A C 1
ATOM 850 O O . THR A 1 110 ? -4.306 25.154 22.472 1.00 73.94 110 THR A O 1
ATOM 853 N N . LYS A 1 111 ? -6.489 24.998 22.927 1.00 64.38 111 LYS A N 1
ATOM 854 C CA . LYS A 1 111 ? -6.726 26.440 23.010 1.00 64.38 111 LYS A CA 1
ATOM 855 C C . LYS A 1 111 ? -5.948 26.973 24.208 1.00 64.38 111 LYS A C 1
ATOM 857 O O . LYS A 1 111 ? -6.211 26.576 25.340 1.00 64.38 111 LYS A O 1
ATOM 862 N N . TYR A 1 112 ? -5.018 27.888 23.954 1.00 55.50 112 TYR A N 1
ATOM 863 C CA . TYR A 1 112 ? -4.343 28.655 24.995 1.00 55.50 112 TYR A CA 1
ATOM 864 C C . TYR A 1 112 ? -5.384 29.321 25.917 1.00 55.50 112 TYR A C 1
ATOM 866 O O . TYR A 1 112 ? -6.174 30.141 25.435 1.00 55.50 112 TYR A O 1
ATOM 874 N N . PRO A 1 113 ? -5.392 29.045 27.234 1.00 50.59 113 PRO A N 1
ATOM 875 C CA . PRO A 1 113 ? -6.116 29.870 28.191 1.00 50.59 113 PRO A CA 1
ATOM 876 C C . PRO A 1 113 ? -5.322 31.171 28.377 1.00 50.59 113 PRO A C 1
ATOM 878 O O . PRO A 1 113 ? -4.523 31.300 29.297 1.00 50.59 113 PRO A O 1
ATOM 881 N N . GLY A 1 114 ? -5.456 32.110 27.437 1.00 51.28 114 GLY A N 1
ATOM 882 C CA . GLY A 1 114 ? -4.645 33.332 27.471 1.00 51.28 114 GLY A CA 1
ATOM 883 C C . GLY A 1 114 ? -4.851 34.347 26.350 1.00 51.28 114 GLY A C 1
ATOM 884 O O . GLY A 1 114 ? -3.992 35.199 26.171 1.00 51.28 114 GLY A O 1
ATOM 885 N N . ALA A 1 115 ? -5.954 34.296 25.599 1.00 46.56 115 ALA A N 1
ATOM 886 C CA . ALA A 1 115 ? -6.307 35.338 24.629 1.00 46.56 115 ALA A CA 1
ATOM 887 C C . ALA A 1 115 ? -7.590 36.069 25.054 1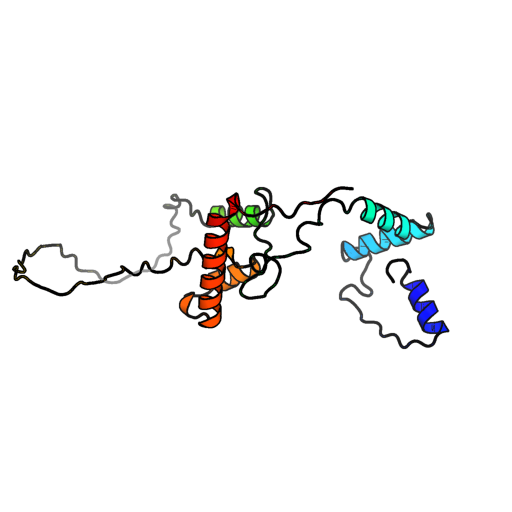.00 46.56 115 ALA A C 1
ATOM 889 O O . ALA A 1 115 ? -8.561 36.152 24.308 1.00 46.56 115 ALA A O 1
ATOM 890 N N . ALA A 1 116 ? -7.593 36.581 26.285 1.00 49.44 116 ALA A N 1
ATOM 891 C CA . ALA A 1 116 ? -8.391 37.748 26.628 1.00 49.44 116 ALA A CA 1
ATOM 892 C C . ALA A 1 116 ? -7.486 38.972 26.440 1.00 49.44 116 ALA A C 1
ATOM 894 O O . ALA A 1 116 ? -6.460 39.085 27.106 1.00 49.44 116 ALA A O 1
ATOM 895 N N . GLY A 1 117 ? -7.864 39.864 25.526 1.00 47.94 117 GLY A N 1
ATOM 896 C CA . GLY A 1 117 ? -7.228 41.168 25.357 1.00 47.94 117 GLY A CA 1
ATOM 897 C C . GLY A 1 117 ? -6.473 41.328 24.043 1.00 47.94 117 GLY A C 1
ATOM 898 O O . GLY A 1 117 ? -5.259 41.198 23.995 1.00 47.94 117 GLY A O 1
ATOM 899 N N . THR A 1 118 ? -7.189 41.668 22.975 1.00 36.56 118 THR A N 1
ATOM 900 C CA . THR A 1 118 ? -7.042 42.971 22.303 1.00 36.56 118 THR A CA 1
ATOM 901 C C . THR A 1 118 ? -8.268 43.128 21.414 1.00 36.56 118 THR A C 1
ATOM 903 O O . THR A 1 118 ? -8.345 42.584 20.314 1.00 36.56 118 THR A O 1
ATOM 906 N N . GLU A 1 119 ? -9.276 43.812 21.941 1.00 35.44 119 GLU A N 1
ATOM 907 C CA . GLU A 1 119 ? -10.462 44.168 21.179 1.00 35.44 119 GLU A CA 1
ATOM 908 C C . GLU A 1 119 ? -10.095 45.215 20.125 1.00 35.44 119 GLU A C 1
ATOM 910 O O . GLU A 1 119 ? -9.546 46.270 20.440 1.00 35.44 119 GLU A O 1
ATOM 915 N N . ILE A 1 120 ? -10.403 44.920 18.864 1.00 40.91 120 ILE A N 1
ATOM 916 C CA . ILE A 1 120 ? -10.494 45.929 17.809 1.00 40.91 120 ILE A CA 1
ATOM 917 C C . ILE A 1 120 ? -11.953 46.411 17.827 1.00 40.91 120 ILE A C 1
ATOM 919 O O . ILE A 1 120 ? -12.840 45.605 17.534 1.00 40.91 120 ILE A O 1
ATOM 923 N N . PRO A 1 121 ? -12.251 47.681 18.162 1.00 34.09 121 PRO A N 1
ATOM 924 C CA . PRO A 1 121 ? -13.630 48.132 18.264 1.00 34.09 121 PRO A CA 1
ATOM 925 C C . PRO A 1 121 ? -14.232 48.291 16.867 1.00 34.09 121 PRO A C 1
ATOM 927 O O . PRO A 1 121 ? -13.746 49.083 16.056 1.00 34.09 121 PRO A O 1
ATOM 930 N N . ARG A 1 122 ? -15.342 47.600 16.596 1.00 33.12 122 ARG A N 1
ATOM 931 C CA . ARG A 1 122 ? -16.308 48.049 15.589 1.00 33.12 122 ARG A CA 1
ATOM 932 C C . ARG A 1 122 ? -17.532 48.614 16.293 1.00 33.12 122 ARG A C 1
ATOM 934 O O . ARG A 1 122 ? -18.335 47.885 16.859 1.00 33.12 122 ARG A O 1
ATOM 941 N N . GLN A 1 123 ? -17.630 49.939 16.252 1.00 35.97 123 GLN A N 1
ATOM 942 C CA . GLN A 1 123 ? -18.808 50.706 16.638 1.00 35.97 123 GLN A CA 1
ATOM 943 C C . GLN A 1 123 ? -19.971 50.408 15.682 1.00 35.97 123 GLN A C 1
ATOM 945 O O . GLN A 1 123 ? -19.807 50.544 14.469 1.00 35.97 123 GLN A O 1
ATOM 950 N N . ASN A 1 124 ? -21.136 50.041 16.222 1.00 31.83 124 ASN A N 1
ATOM 951 C CA . ASN A 1 124 ? -22.375 50.827 16.093 1.00 31.83 124 ASN A CA 1
ATOM 952 C C . ASN A 1 124 ? -23.522 50.248 16.958 1.00 31.83 124 ASN A C 1
ATOM 954 O O . ASN A 1 124 ? -23.398 49.115 17.423 1.00 31.83 124 ASN A O 1
ATOM 958 N N . PRO A 1 125 ? -24.581 51.035 17.256 1.00 41.16 125 PRO A N 1
ATOM 959 C CA . PRO A 1 125 ? -25.143 51.100 18.605 1.00 41.16 125 PRO A CA 1
ATOM 960 C C . PRO A 1 125 ? -26.608 50.622 18.737 1.00 41.16 125 PRO A C 1
ATOM 962 O O . PRO A 1 125 ? -27.285 50.359 17.751 1.00 41.16 125 PRO A O 1
ATOM 965 N N . GLU A 1 126 ? -27.059 50.607 20.001 1.00 28.31 126 GLU A N 1
ATOM 966 C CA . GLU A 1 126 ? -28.449 50.702 20.501 1.00 28.31 126 GLU A CA 1
ATOM 967 C C . GLU A 1 126 ? -29.405 49.501 20.330 1.00 28.31 126 GLU A C 1
ATOM 969 O O . GLU A 1 126 ? -29.967 49.254 19.270 1.00 28.31 126 GLU A O 1
ATOM 974 N N . SER A 1 127 ? -29.770 48.836 21.438 1.00 30.92 127 SER A N 1
ATOM 975 C CA . SER A 1 127 ? -30.953 49.212 22.249 1.00 30.92 127 SER A CA 1
ATOM 976 C C . SER A 1 127 ? -31.326 48.169 23.331 1.00 30.92 127 SER A C 1
ATOM 978 O O . SER A 1 127 ? -31.425 46.976 23.078 1.00 30.92 127 SER A O 1
ATOM 980 N N . SER A 1 128 ? -31.573 48.696 24.540 1.00 31.69 128 SER A N 1
ATOM 981 C CA . SER A 1 128 ? -32.427 48.215 25.653 1.00 31.69 128 SER A CA 1
ATOM 982 C C . SER A 1 128 ? -32.185 46.865 26.372 1.00 31.69 128 SER A C 1
ATOM 984 O O . SER A 1 128 ? -32.281 45.781 25.816 1.00 31.69 128 SER A O 1
ATOM 986 N N . ALA A 1 129 ? -31.983 47.011 27.687 1.00 35.03 129 ALA A N 1
ATOM 987 C CA . ALA A 1 129 ? -31.812 46.051 28.787 1.00 35.03 129 ALA A CA 1
ATOM 988 C C . ALA A 1 129 ? -33.153 45.412 29.286 1.00 35.03 129 ALA A C 1
ATOM 990 O O . ALA A 1 129 ? -34.180 45.643 28.654 1.00 35.03 129 ALA A O 1
ATOM 991 N N . PRO A 1 130 ? -33.249 44.825 30.510 1.00 48.12 130 PRO A N 1
ATOM 992 C CA . PRO A 1 130 ? -32.607 43.613 31.061 1.00 48.12 130 PRO A CA 1
ATOM 993 C C . PRO A 1 130 ? -33.627 42.673 31.785 1.00 48.12 130 PRO A C 1
ATOM 995 O O . PRO A 1 130 ? -34.833 42.887 31.714 1.00 48.12 130 PRO A O 1
ATOM 998 N N . SER A 1 131 ? -33.111 41.723 32.589 1.00 30.39 131 SER A N 1
ATOM 999 C CA . SER A 1 131 ? -33.743 40.882 33.643 1.00 30.39 131 SER A CA 1
ATOM 1000 C C . SER A 1 131 ? -34.091 39.437 33.223 1.00 30.39 131 SER A C 1
ATOM 1002 O O . SER A 1 131 ? -34.530 39.204 32.111 1.00 30.39 131 SER A O 1
ATOM 1004 N N . GLY A 1 132 ? -33.864 38.390 34.025 1.00 31.61 132 GLY A N 1
ATOM 1005 C CA . GLY A 1 132 ? -33.629 38.351 35.460 1.00 31.61 132 GLY A CA 1
ATOM 1006 C C . GLY A 1 132 ? -32.884 37.099 35.935 1.00 31.61 132 GLY A C 1
ATOM 1007 O O . GLY A 1 132 ? -32.829 36.055 35.294 1.00 31.61 132 GLY A O 1
ATOM 1008 N N . GLN A 1 133 ? -32.303 37.289 37.107 1.00 38.16 133 GLN A N 1
ATOM 1009 C CA . GLN A 1 133 ? -31.627 36.349 37.980 1.00 38.16 133 GLN A CA 1
ATOM 1010 C C . GLN A 1 133 ? -32.648 35.863 39.017 1.00 38.16 133 GLN A C 1
ATOM 1012 O O . GLN A 1 133 ? -33.360 36.703 39.566 1.00 38.16 133 GLN A O 1
ATOM 1017 N N . CYS A 1 134 ? -32.717 34.569 39.341 1.00 26.31 134 CYS A N 1
ATOM 1018 C CA . CYS A 1 134 ? -33.237 34.138 40.644 1.00 26.31 134 CYS A CA 1
ATOM 1019 C C . CYS A 1 134 ? -32.727 32.747 41.052 1.00 26.31 134 CYS A C 1
ATOM 1021 O O . CYS A 1 134 ? -32.340 31.923 40.229 1.00 26.31 134 CYS A O 1
ATOM 1023 N N . CYS A 1 135 ? -32.649 32.575 42.367 1.00 31.16 135 CYS A N 1
ATOM 1024 C CA . CYS A 1 135 ? -31.770 31.681 43.101 1.00 31.16 135 CYS A CA 1
ATOM 1025 C C . CYS A 1 135 ? -32.422 30.349 43.504 1.00 31.16 135 CYS A C 1
ATOM 1027 O O . CYS A 1 135 ? -33.640 30.198 43.505 1.00 31.16 135 CYS A O 1
ATOM 1029 N N . SER A 1 136 ? -31.569 29.433 43.967 1.00 43.66 136 SER A N 1
ATOM 1030 C CA . SER A 1 136 ? -31.878 28.245 44.763 1.00 43.66 136 SER A CA 1
ATOM 1031 C C . SER A 1 136 ? -32.850 28.499 45.924 1.00 43.66 136 SER A C 1
ATOM 1033 O O . SER A 1 136 ? -32.733 29.507 46.621 1.00 43.66 136 SER A O 1
ATOM 1035 N N . SER A 1 137 ? -33.700 27.512 46.227 1.00 38.59 137 SER A N 1
ATOM 1036 C CA . SER A 1 137 ? -34.134 27.153 47.589 1.00 38.59 137 SER A CA 1
ATOM 1037 C C . SER A 1 137 ? -34.729 25.742 47.599 1.00 38.59 137 SER A C 1
ATOM 1039 O O . SER A 1 137 ? -35.362 25.325 46.635 1.00 38.59 137 SER A O 1
ATOM 1041 N N . GLY A 1 138 ? -34.434 24.999 48.667 1.00 31.97 138 GLY A N 1
ATOM 1042 C CA . GLY A 1 138 ? -34.699 23.570 48.797 1.00 31.97 138 GLY A CA 1
ATOM 1043 C C . GLY A 1 138 ? -36.119 23.191 49.215 1.00 31.97 138 GLY A C 1
ATOM 1044 O O . GLY A 1 138 ? -36.949 24.033 49.542 1.00 31.97 138 GLY A O 1
ATOM 1045 N N . GLY A 1 139 ? -36.339 21.879 49.255 1.00 30.34 139 GLY A N 1
ATOM 1046 C CA . GLY A 1 139 ? -37.508 21.226 49.827 1.00 30.34 139 GLY A CA 1
ATOM 1047 C C . GLY A 1 139 ? -37.146 19.782 50.157 1.00 30.34 139 GLY A C 1
ATOM 1048 O O . GLY A 1 139 ? -36.730 19.028 49.282 1.00 30.34 139 GLY A O 1
ATOM 1049 N N . ALA A 1 140 ? -37.213 19.445 51.440 1.00 39.44 140 ALA A N 1
ATOM 1050 C CA . ALA A 1 140 ? -37.127 18.089 51.948 1.00 39.44 140 ALA A CA 1
ATOM 1051 C C . ALA A 1 140 ? -38.529 17.477 51.917 1.00 39.44 140 ALA A C 1
ATOM 1053 O O . ALA A 1 140 ? -39.445 18.061 52.491 1.00 39.44 140 ALA A O 1
ATOM 1054 N N . GLU A 1 141 ? -38.682 16.298 51.320 1.00 42.38 141 GLU A N 1
ATOM 1055 C CA . GLU A 1 141 ? -39.871 15.469 51.506 1.00 42.38 141 GLU A CA 1
ATOM 1056 C C . GLU A 1 141 ? -39.523 13.976 51.408 1.00 42.38 141 GLU A C 1
ATOM 1058 O O . GLU A 1 141 ? -39.207 13.415 50.363 1.00 42.38 141 GLU A O 1
ATOM 1063 N N . ASP A 1 142 ? -39.470 13.408 52.611 1.00 34.59 142 ASP A N 1
ATOM 1064 C CA . ASP A 1 142 ? -39.884 12.077 53.044 1.00 34.59 142 ASP A CA 1
ATOM 1065 C C . ASP A 1 142 ? -40.576 11.185 51.992 1.00 34.59 142 ASP A C 1
ATOM 1067 O O . ASP A 1 142 ? -41.636 11.515 51.464 1.00 34.59 142 ASP A O 1
ATOM 1071 N N . CYS A 1 143 ? -40.029 9.988 51.766 1.00 38.50 143 CYS A N 1
ATOM 1072 C CA . CYS A 1 143 ? -40.799 8.869 51.228 1.00 38.50 143 CYS A CA 1
ATOM 1073 C C . CYS A 1 143 ? -40.625 7.645 52.136 1.00 38.50 143 CYS A C 1
ATOM 1075 O O . CYS A 1 143 ? -39.549 7.057 52.270 1.00 38.50 143 CYS A O 1
ATOM 1077 N N . GLY A 1 144 ? -41.726 7.319 52.813 1.00 34.66 144 GLY A N 1
ATOM 1078 C CA . GLY A 1 144 ? -41.825 6.307 53.847 1.00 34.66 144 GLY A CA 1
ATOM 1079 C C . GLY A 1 144 ? -41.582 4.869 53.383 1.00 34.66 144 GLY A C 1
ATOM 1080 O O . GLY A 1 144 ? -41.740 4.478 52.229 1.00 34.66 144 GLY A O 1
ATOM 1081 N N . ARG A 1 145 ? -41.214 4.075 54.383 1.00 38.28 145 ARG A N 1
ATOM 1082 C CA . ARG A 1 145 ? -40.863 2.657 54.362 1.00 38.28 145 ARG A CA 1
ATOM 1083 C C . ARG A 1 145 ? -42.122 1.775 54.395 1.00 38.28 145 ARG A C 1
ATOM 1085 O O . ARG A 1 145 ? -42.930 1.919 55.307 1.00 38.28 145 ARG A O 1
ATOM 1092 N N . ALA A 1 146 ? -42.225 0.794 53.497 1.00 36.34 146 ALA A N 1
ATOM 1093 C CA . ALA A 1 146 ? -43.008 -0.430 53.704 1.00 36.34 146 ALA A CA 1
ATOM 1094 C C . ALA A 1 146 ? -42.322 -1.616 53.004 1.00 36.34 146 ALA A C 1
ATOM 1096 O O . ALA A 1 146 ? -41.887 -1.521 51.860 1.00 36.34 146 ALA A O 1
ATOM 1097 N N . GLU A 1 147 ? -42.161 -2.713 53.742 1.00 35.50 147 GLU A N 1
ATOM 1098 C CA . GLU A 1 147 ? -41.376 -3.889 53.372 1.00 35.50 147 GLU A CA 1
ATOM 1099 C C . GLU A 1 147 ? -42.119 -4.875 52.448 1.00 35.50 147 GLU A C 1
ATOM 1101 O O . GLU A 1 147 ? -43.318 -5.095 52.602 1.00 35.50 147 GLU A O 1
ATOM 1106 N N . ARG A 1 148 ? -41.313 -5.595 51.642 1.00 35.28 148 ARG A N 1
ATOM 1107 C CA . ARG A 1 148 ? -41.274 -7.071 51.462 1.00 35.28 148 ARG A CA 1
ATOM 1108 C C . ARG A 1 148 ? -41.540 -7.597 50.035 1.00 35.28 148 ARG A C 1
ATOM 1110 O O . ARG A 1 148 ? -42.676 -7.762 49.618 1.00 35.28 148 ARG A O 1
ATOM 1117 N N . GLY A 1 149 ? -40.454 -8.044 49.389 1.00 31.55 149 GLY A N 1
ATOM 1118 C CA . GLY A 1 149 ? -40.433 -9.260 48.558 1.00 31.55 149 GLY A CA 1
ATOM 1119 C C . GLY A 1 149 ? -40.403 -9.088 47.034 1.00 31.55 149 GLY A C 1
ATOM 1120 O O . GLY A 1 149 ? -41.438 -8.901 46.413 1.00 31.55 149 GLY A O 1
ATOM 1121 N N . GLY A 1 150 ? -39.229 -9.297 46.427 1.00 33.72 150 GLY A N 1
ATOM 1122 C CA . GLY A 1 150 ? -39.081 -9.539 44.985 1.00 33.72 150 GLY A CA 1
ATOM 1123 C C . GLY A 1 150 ? -37.777 -8.971 44.437 1.00 33.72 150 GLY A C 1
ATOM 1124 O O . GLY A 1 150 ? -37.695 -7.780 44.173 1.00 33.72 150 GLY A O 1
ATOM 1125 N N . GLY A 1 151 ? -36.746 -9.812 44.328 1.00 40.44 151 GLY A N 1
ATOM 1126 C CA . GLY A 1 151 ? -35.380 -9.428 43.969 1.00 40.44 151 GLY A CA 1
ATOM 1127 C C . GLY A 1 151 ? -35.286 -8.625 42.673 1.00 40.44 151 GLY A C 1
ATOM 1128 O O . GLY A 1 151 ? -35.439 -9.165 41.581 1.00 40.44 151 GLY A O 1
ATOM 1129 N N . GLY A 1 152 ? -34.975 -7.337 42.811 1.00 32.81 152 GLY A N 1
ATOM 1130 C CA . GLY A 1 152 ? -34.521 -6.498 41.715 1.00 32.81 152 GLY A CA 1
ATOM 1131 C C . GLY A 1 152 ? -33.121 -6.929 41.293 1.00 32.81 152 GLY A C 1
ATOM 1132 O O . GLY A 1 152 ? -32.137 -6.592 41.948 1.00 32.81 152 GLY A O 1
ATOM 1133 N N . CYS A 1 153 ? -33.023 -7.666 40.188 1.00 41.84 153 CYS A N 1
ATOM 1134 C CA . CYS A 1 153 ? -31.787 -7.750 39.420 1.00 41.84 153 CYS A CA 1
ATOM 1135 C C . CYS A 1 153 ? -31.671 -6.466 38.592 1.00 41.84 153 CYS A C 1
ATOM 1137 O O . CYS A 1 153 ? -31.922 -6.438 37.391 1.00 41.84 153 CYS A O 1
ATOM 1139 N N . CYS A 1 154 ? -31.348 -5.370 39.272 1.00 33.22 154 CYS A N 1
ATOM 1140 C CA . CYS A 1 154 ? -30.928 -4.142 38.622 1.00 33.22 154 CYS A CA 1
ATOM 1141 C C . CYS A 1 154 ? -29.441 -4.301 38.306 1.00 33.22 154 CYS A C 1
ATOM 1143 O O . CYS A 1 154 ? -28.585 -3.778 39.020 1.00 33.22 154 CYS A O 1
ATOM 1145 N N . SER A 1 155 ? -29.113 -5.059 37.258 1.00 39.16 155 SER A N 1
ATOM 1146 C CA . SER A 1 155 ? -27.840 -4.839 36.580 1.00 39.16 155 SER A CA 1
ATOM 1147 C C . SER A 1 155 ? -27.909 -3.415 36.057 1.00 39.16 155 SER A C 1
ATOM 1149 O O . SER A 1 155 ? -28.603 -3.146 35.081 1.00 39.16 155 SER A O 1
ATOM 1151 N N . SER A 1 156 ? -27.265 -2.491 36.767 1.00 38.16 156 SER A N 1
ATOM 1152 C CA . SER A 1 156 ? -27.004 -1.159 36.246 1.00 38.16 156 SER A CA 1
ATOM 1153 C C . SER A 1 156 ? -26.303 -1.370 34.911 1.00 38.16 156 SER A C 1
ATOM 1155 O O . SER A 1 156 ? -25.162 -1.841 34.876 1.00 38.16 156 SER A O 1
ATOM 1157 N N . ALA A 1 157 ? -27.031 -1.160 33.816 1.00 38.28 157 ALA A N 1
ATOM 1158 C CA . ALA A 1 157 ? -26.460 -1.178 32.491 1.00 38.28 157 ALA A CA 1
ATOM 1159 C C . ALA A 1 157 ? -25.474 -0.013 32.473 1.00 38.28 157 ALA A C 1
ATOM 1161 O O . ALA A 1 157 ? -25.863 1.145 32.358 1.00 38.28 157 ALA A O 1
ATOM 1162 N N . LYS A 1 158 ? -24.190 -0.318 32.684 1.00 39.28 158 LYS A N 1
ATOM 1163 C CA . LYS A 1 158 ? -23.131 0.580 32.254 1.00 39.28 158 LYS A CA 1
ATOM 1164 C C . LYS A 1 158 ? -23.356 0.756 30.759 1.00 39.28 158 LYS A C 1
ATOM 1166 O O . LYS A 1 158 ? -23.211 -0.208 30.009 1.00 39.28 158 LYS A O 1
ATOM 1171 N N . GLU A 1 159 ? -23.773 1.954 30.371 1.00 38.53 159 GLU A N 1
ATOM 1172 C CA . GLU A 1 159 ? -23.646 2.460 29.009 1.00 38.53 159 GLU A CA 1
ATOM 1173 C C . GLU A 1 159 ? -22.303 1.959 28.452 1.00 38.53 159 GLU A C 1
ATOM 1175 O O . GLU A 1 159 ? -21.271 2.202 29.093 1.00 38.53 159 GLU A O 1
ATOM 1180 N N . PRO A 1 160 ? -22.287 1.175 27.358 1.00 45.47 160 PRO A N 1
ATOM 1181 C CA . PRO A 1 160 ? -21.047 0.716 26.768 1.00 45.47 160 PRO A CA 1
ATOM 1182 C C . PRO A 1 160 ? -20.348 1.951 26.211 1.00 45.47 160 PRO A C 1
ATOM 1184 O O . PRO A 1 160 ? -20.689 2.491 25.161 1.00 45.47 160 PRO A O 1
ATOM 1187 N N . GLU A 1 161 ? -19.409 2.418 27.014 1.00 48.59 161 GLU A N 1
ATOM 1188 C CA . GLU A 1 161 ? -18.517 3.532 26.786 1.00 48.59 161 GLU A CA 1
ATOM 1189 C C . GLU A 1 161 ? -17.998 3.466 25.337 1.00 48.59 161 GLU A C 1
ATOM 1191 O O . GLU A 1 161 ? -17.481 2.446 24.878 1.00 48.59 161 GLU A O 1
ATOM 1196 N N . THR A 1 162 ? -18.171 4.553 24.581 1.00 53.62 162 THR A N 1
ATOM 1197 C CA . THR A 1 162 ? -17.809 4.700 23.151 1.00 53.62 162 THR A CA 1
ATOM 1198 C C . THR A 1 162 ? -16.308 4.522 22.860 1.00 53.62 162 THR A C 1
ATOM 1200 O O . THR A 1 162 ? -15.835 4.725 21.738 1.00 53.62 162 THR A O 1
ATOM 1203 N N . THR A 1 163 ? -15.549 4.143 23.881 1.00 52.94 163 THR A N 1
ATOM 1204 C CA . THR A 1 163 ? -14.113 3.921 23.922 1.00 52.94 163 THR A CA 1
ATOM 1205 C C . THR A 1 163 ? -13.691 2.599 23.276 1.00 52.94 163 THR A C 1
ATOM 1207 O O . THR A 1 163 ? -12.573 2.544 22.770 1.00 52.94 163 THR A O 1
ATOM 1210 N N . ASP A 1 164 ? -14.559 1.583 23.168 1.00 73.00 164 ASP A N 1
ATOM 1211 C CA . ASP A 1 164 ? -14.135 0.263 22.653 1.00 73.00 164 ASP A CA 1
ATOM 1212 C C . ASP A 1 164 ? -14.192 0.115 21.120 1.00 73.00 164 ASP A C 1
ATOM 1214 O O . ASP A 1 164 ? -13.515 -0.717 20.530 1.00 73.00 164 ASP A O 1
ATOM 1218 N N . LEU A 1 165 ? -14.953 0.952 20.406 1.00 84.50 165 LEU A N 1
ATOM 1219 C CA . LEU A 1 165 ? -15.061 0.779 18.951 1.00 84.50 165 LEU A CA 1
ATOM 1220 C C . LEU A 1 165 ? -13.791 1.227 18.211 1.00 84.50 165 LEU A C 1
ATOM 1222 O O . LEU A 1 165 ? -13.461 0.676 17.166 1.00 84.50 165 LEU A O 1
ATOM 1226 N N . LYS A 1 166 ? -13.070 2.224 18.740 1.00 86.50 166 LYS A N 1
ATOM 1227 C CA . LYS A 1 166 ? -11.899 2.818 18.072 1.00 86.50 166 LYS A CA 1
ATOM 1228 C C . LYS A 1 166 ? -10.746 1.826 17.926 1.00 86.50 166 LYS A C 1
ATOM 1230 O O . LYS A 1 166 ? -10.092 1.826 16.889 1.00 86.50 166 LYS A O 1
ATOM 1235 N N . SER A 1 167 ? -10.537 0.961 18.918 1.00 86.69 167 SER A N 1
ATOM 1236 C CA . SER A 1 167 ? -9.480 -0.063 18.905 1.00 86.69 167 SER A CA 1
ATOM 1237 C C . SER A 1 167 ? -9.652 -1.077 17.764 1.00 86.69 167 SER A C 1
ATOM 1239 O O . SER A 1 167 ? -8.675 -1.659 17.302 1.00 86.69 167 SER A O 1
ATOM 1241 N N . LEU A 1 168 ? -10.881 -1.242 17.264 1.00 90.38 168 LEU A N 1
ATOM 1242 C CA . LEU A 1 168 ? -11.244 -2.187 16.208 1.00 90.38 168 LEU A CA 1
ATOM 1243 C C . LEU A 1 168 ? -11.204 -1.576 14.798 1.00 90.38 168 LEU A C 1
ATOM 1245 O O . LEU A 1 168 ? -11.677 -2.204 13.848 1.00 90.38 168 LEU A O 1
ATOM 1249 N N . LEU A 1 169 ? -10.708 -0.347 14.632 1.00 91.12 169 LEU A N 1
ATOM 1250 C CA . LEU A 1 169 ? -10.799 0.408 13.380 1.00 91.12 169 LEU A CA 1
ATOM 1251 C C . LEU A 1 169 ? -9.441 0.900 12.906 1.00 91.12 169 LEU A C 1
ATOM 1253 O O . LEU A 1 169 ? -8.642 1.378 13.705 1.00 91.12 169 LEU A O 1
ATOM 1257 N N . CYS A 1 170 ? -9.228 0.866 11.588 1.00 91.31 170 CYS A N 1
ATOM 1258 C CA . CYS A 1 170 ? -8.093 1.548 10.976 1.00 91.31 170 CYS A CA 1
ATOM 1259 C C . CYS A 1 170 ? -8.244 3.068 11.102 1.00 91.31 170 CYS A C 1
ATOM 1261 O O . CYS A 1 170 ? -9.359 3.585 11.255 1.00 91.31 170 CYS A O 1
ATOM 1263 N N . TYR A 1 171 ? -7.136 3.788 10.968 1.00 89.50 171 TYR A N 1
ATOM 1264 C CA . TYR A 1 171 ? -7.075 5.233 11.136 1.00 89.50 171 TYR A CA 1
ATOM 1265 C C . TYR A 1 171 ? -8.118 5.969 10.286 1.00 89.50 171 TYR A C 1
ATOM 1267 O O . TYR A 1 171 ? -8.863 6.808 10.794 1.00 89.50 171 TYR A O 1
ATOM 1275 N N . SER A 1 172 ? -8.247 5.606 9.007 1.00 90.81 172 SER A N 1
ATOM 1276 C CA . SER A 1 172 ? -9.223 6.235 8.108 1.00 90.81 172 SER A CA 1
ATOM 1277 C C . SER A 1 172 ? -10.664 6.053 8.591 1.00 90.81 172 SER A C 1
ATOM 1279 O O . SER A 1 172 ? -11.442 7.003 8.593 1.00 90.81 172 SER A O 1
ATOM 1281 N N . CYS A 1 173 ? -11.021 4.849 9.044 1.00 91.75 173 CYS A N 1
ATOM 1282 C CA . CYS A 1 173 ? -12.357 4.569 9.564 1.00 91.75 173 CYS A CA 1
ATOM 1283 C C . CYS A 1 173 ? -12.612 5.247 10.917 1.00 91.75 173 CYS A C 1
ATOM 1285 O O . CYS A 1 173 ? -13.745 5.647 11.182 1.00 91.75 173 CYS A O 1
ATOM 1287 N N . GLN A 1 174 ? -11.582 5.418 11.753 1.00 90.25 174 GLN A N 1
ATOM 1288 C CA . GLN A 1 174 ? -11.693 6.203 12.985 1.00 90.25 174 GLN A CA 1
ATOM 1289 C C . GLN A 1 174 ? -12.018 7.669 12.690 1.00 90.25 174 GLN A C 1
ATOM 1291 O O . GLN A 1 174 ? -12.877 8.230 13.367 1.00 90.25 174 GLN A O 1
ATOM 1296 N N . LEU A 1 175 ? -11.387 8.272 11.675 1.00 87.88 175 LEU A N 1
ATOM 1297 C CA . LEU A 1 175 ? -11.706 9.638 11.245 1.00 87.88 175 LEU A CA 1
ATOM 1298 C C . LEU A 1 175 ? -13.161 9.745 10.780 1.00 87.88 175 LEU A C 1
ATOM 1300 O O . LEU A 1 175 ? -13.894 10.602 11.258 1.00 87.88 175 LEU A O 1
ATOM 1304 N N . THR A 1 176 ? -13.616 8.818 9.931 1.00 90.38 176 THR A N 1
ATOM 1305 C CA . THR A 1 176 ? -15.014 8.810 9.469 1.00 90.38 176 THR A CA 1
ATOM 1306 C C . THR A 1 176 ? -16.008 8.682 10.624 1.00 90.38 176 THR A C 1
ATOM 1308 O O . THR A 1 176 ? -17.037 9.351 10.622 1.00 90.38 176 THR A O 1
ATOM 1311 N N . LEU A 1 177 ? -15.717 7.845 11.626 1.00 88.38 177 LEU A N 1
ATOM 1312 C CA . LEU A 1 177 ? -16.576 7.736 12.807 1.00 88.38 177 LEU A CA 1
ATOM 1313 C C . LEU A 1 177 ? -16.502 8.949 13.729 1.00 88.38 177 LEU A C 1
ATOM 1315 O O . LEU A 1 177 ? -17.488 9.253 14.391 1.00 88.38 177 LEU A O 1
ATOM 1319 N N . LYS A 1 178 ? -15.359 9.630 13.795 1.00 84.75 178 LYS A N 1
ATOM 1320 C CA . LYS A 1 178 ? -15.201 10.855 14.582 1.00 84.75 178 LYS A CA 1
ATOM 1321 C C . LYS A 1 178 ? -16.093 11.983 14.062 1.00 84.75 178 LYS A C 1
ATOM 1323 O O . LYS A 1 178 ? -16.585 12.771 14.863 1.00 84.75 178 LYS A O 1
ATOM 1328 N N . ASP A 1 179 ? -16.328 12.013 12.755 1.00 83.19 179 ASP A N 1
ATOM 1329 C CA . ASP A 1 179 ? -17.191 13.000 12.102 1.00 83.19 179 ASP A CA 1
ATOM 1330 C C . ASP A 1 179 ? -18.693 12.653 12.203 1.00 83.19 179 ASP A C 1
ATOM 1332 O O . ASP A 1 179 ? -19.546 13.451 11.809 1.00 83.19 179 ASP A O 1
ATOM 1336 N N . MET A 1 180 ? -19.047 11.479 12.741 1.00 84.50 180 MET A N 1
ATOM 1337 C CA . MET A 1 180 ? -20.438 11.075 12.967 1.00 84.50 180 MET A CA 1
ATOM 1338 C C . MET A 1 180 ? -20.984 11.673 14.271 1.00 84.50 180 MET A C 1
ATOM 1340 O O . MET A 1 180 ? -20.304 11.711 15.293 1.00 84.50 180 MET A O 1
ATOM 1344 N N . SER A 1 181 ? -22.255 12.084 14.263 1.00 79.81 181 SER A N 1
ATOM 1345 C CA . SER A 1 181 ? -22.933 12.658 15.436 1.00 79.81 181 SER A CA 1
ATOM 1346 C C . SER A 1 181 ? -23.174 11.651 16.566 1.00 79.81 181 SER A C 1
ATOM 1348 O O . SER A 1 181 ? -23.183 12.035 17.733 1.00 79.81 181 SER A O 1
ATOM 1350 N N . SER A 1 182 ? -23.390 10.374 16.233 1.00 82.81 182 SER A N 1
ATOM 1351 C CA . SER A 1 182 ? -23.548 9.282 17.197 1.00 82.81 182 SER A CA 1
ATOM 1352 C C . SER A 1 182 ? -23.156 7.938 16.584 1.00 82.81 182 SER A C 1
ATOM 1354 O O . SER A 1 182 ? -23.424 7.661 15.412 1.00 82.81 182 SER A O 1
ATOM 1356 N N . VAL A 1 183 ? -22.553 7.082 17.411 1.00 83.44 183 VAL A N 1
ATOM 1357 C CA . VAL A 1 183 ? -22.169 5.703 17.070 1.00 83.44 183 VAL A CA 1
ATOM 1358 C C . VAL A 1 183 ? -23.396 4.779 17.004 1.00 83.44 183 VAL A C 1
ATOM 1360 O O . VAL A 1 183 ? -23.363 3.756 16.323 1.00 83.44 183 VAL A O 1
ATOM 1363 N N . GLU A 1 184 ? -24.510 5.158 17.635 1.00 81.56 184 GLU A N 1
ATOM 1364 C CA . GLU A 1 184 ? -25.755 4.372 17.656 1.00 81.56 184 GLU A CA 1
ATOM 1365 C C . GLU A 1 184 ? -26.445 4.278 16.291 1.00 81.56 184 GLU A C 1
ATOM 1367 O O . GLU A 1 184 ? -27.274 3.399 16.066 1.00 81.56 184 GLU A O 1
ATOM 1372 N N . HIS A 1 185 ? -26.085 5.155 15.352 1.00 85.81 185 HIS A N 1
ATOM 1373 C CA . HIS A 1 185 ? -26.581 5.095 13.979 1.00 85.81 185 HIS A CA 1
ATOM 1374 C C . HIS A 1 185 ? -25.926 3.988 13.146 1.00 85.81 185 HIS A C 1
ATOM 1376 O O . HIS A 1 185 ? -26.345 3.745 12.011 1.00 85.81 185 HIS A O 1
ATOM 1382 N N . LEU A 1 186 ? -24.903 3.310 13.675 1.00 89.00 186 LEU A N 1
ATOM 1383 C CA . LEU A 1 186 ? -24.310 2.175 12.986 1.00 89.00 186 LEU A CA 1
ATOM 1384 C C . LEU A 1 186 ? -25.291 0.994 12.933 1.00 89.00 186 LEU A C 1
ATOM 1386 O O . LEU A 1 186 ? -25.972 0.700 13.917 1.00 89.00 186 LEU A O 1
ATOM 1390 N N . PRO A 1 187 ? -25.335 0.262 11.807 1.00 91.56 187 PRO A N 1
ATOM 1391 C CA . PRO A 1 187 ? -26.090 -0.977 11.713 1.00 91.56 187 PRO A CA 1
ATOM 1392 C C . PRO A 1 187 ? -25.827 -1.929 12.888 1.00 91.56 187 PRO A C 1
ATOM 1394 O O . PRO A 1 187 ? -24.677 -2.195 13.239 1.00 91.56 187 PRO A O 1
ATOM 1397 N N . GLN A 1 188 ? -26.892 -2.515 13.449 1.00 88.75 188 GLN A N 1
ATOM 1398 C CA . GLN A 1 188 ? -26.808 -3.384 14.634 1.00 88.75 188 GLN A CA 1
ATOM 1399 C C . GLN A 1 188 ? -25.815 -4.542 14.480 1.00 88.75 188 GLN A C 1
ATOM 1401 O O . GLN A 1 188 ? -25.165 -4.927 15.451 1.00 88.75 188 GLN A O 1
ATOM 1406 N N . TYR A 1 189 ? -25.648 -5.078 13.266 1.00 91.81 189 TYR A N 1
ATOM 1407 C CA . TYR A 1 189 ? -24.683 -6.149 13.025 1.00 91.81 189 TYR A CA 1
ATOM 1408 C C . TYR A 1 189 ? -23.237 -5.705 13.322 1.00 91.81 189 TYR A C 1
ATOM 1410 O O . TYR A 1 189 ? -22.466 -6.499 13.853 1.00 91.81 189 TYR A O 1
ATOM 1418 N N . ILE A 1 190 ? -22.885 -4.437 13.074 1.00 91.50 190 ILE A N 1
ATOM 1419 C CA . ILE A 1 190 ? -21.554 -3.869 13.351 1.00 91.50 190 ILE A CA 1
ATOM 1420 C C . ILE A 1 190 ? -21.332 -3.763 14.856 1.00 91.50 190 ILE A C 1
ATOM 1422 O O . ILE A 1 190 ? -20.297 -4.196 15.355 1.00 91.50 190 ILE A O 1
ATOM 1426 N N . LEU A 1 191 ? -22.323 -3.245 15.584 1.00 89.94 191 LEU A N 1
ATOM 1427 C CA . LEU A 1 191 ? -22.261 -3.131 17.042 1.00 89.94 191 LEU A CA 1
ATOM 1428 C C . LEU A 1 191 ? -22.166 -4.515 17.701 1.00 89.94 191 LEU A C 1
ATOM 1430 O O . LEU A 1 191 ? -21.341 -4.732 18.587 1.00 89.94 191 LEU A O 1
ATOM 1434 N N . SER A 1 192 ? -22.951 -5.484 17.221 1.00 90.62 192 SER A N 1
ATOM 1435 C CA . SER A 1 192 ? -22.904 -6.863 17.722 1.00 90.62 192 SER A CA 1
ATOM 1436 C C . SER A 1 192 ? -21.561 -7.546 17.441 1.00 90.62 192 SER A C 1
ATOM 1438 O O . SER A 1 192 ? -21.046 -8.279 18.290 1.00 90.62 192 SER A O 1
ATOM 1440 N N . GLU A 1 193 ? -20.958 -7.269 16.281 1.00 91.94 193 GLU A N 1
ATOM 1441 C CA . GLU A 1 193 ? -19.649 -7.797 15.910 1.00 91.94 193 GLU A CA 1
ATOM 1442 C C . GLU A 1 193 ? -18.532 -7.150 16.731 1.00 91.94 193 GLU A C 1
ATOM 1444 O O . GLU A 1 193 ? -17.638 -7.862 17.188 1.00 91.94 193 GLU A O 1
ATOM 1449 N N . ALA A 1 194 ? -18.611 -5.841 16.987 1.00 90.75 194 ALA A N 1
ATOM 1450 C CA . ALA A 1 194 ? -17.687 -5.136 17.872 1.00 90.75 194 ALA A CA 1
ATOM 1451 C C . ALA A 1 194 ? -17.654 -5.780 19.260 1.00 90.75 194 ALA A C 1
ATOM 1453 O O . ALA A 1 194 ? -16.605 -6.230 19.720 1.00 90.75 194 ALA A O 1
ATOM 1454 N N . GLN A 1 195 ? -18.830 -5.939 19.874 1.00 89.75 195 GLN A N 1
ATOM 1455 C CA . GLN A 1 195 ? -18.957 -6.586 21.178 1.00 89.75 195 GLN A CA 1
ATOM 1456 C C . GLN A 1 195 ? -18.459 -8.037 21.156 1.00 89.75 195 GLN A C 1
ATOM 1458 O O . GLN A 1 195 ? -17.864 -8.516 22.122 1.00 89.75 195 GLN A O 1
ATOM 1463 N N . ARG A 1 196 ? -18.698 -8.773 20.062 1.00 90.12 196 ARG A N 1
ATOM 1464 C CA . ARG A 1 196 ? -18.201 -10.146 19.913 1.00 90.12 196 ARG A CA 1
ATOM 1465 C C . ARG A 1 196 ? -16.674 -10.185 19.890 1.00 90.12 196 ARG A C 1
ATOM 1467 O O . ARG A 1 196 ? -16.100 -11.048 20.552 1.00 90.12 196 ARG A O 1
ATOM 1474 N N . ARG A 1 197 ? -16.022 -9.281 19.155 1.00 90.50 197 ARG A N 1
ATOM 1475 C CA . ARG A 1 197 ? -14.553 -9.194 19.092 1.00 90.50 197 ARG A CA 1
ATOM 1476 C C . ARG A 1 197 ? -13.953 -8.772 20.426 1.00 90.50 197 ARG A C 1
ATOM 1478 O O . ARG A 1 197 ? -13.011 -9.417 20.872 1.00 90.50 197 ARG A O 1
ATOM 1485 N N . GLN A 1 198 ? -14.559 -7.797 21.096 1.00 87.56 198 GLN A N 1
ATOM 1486 C CA . GLN A 1 198 ? -14.169 -7.362 22.435 1.00 87.56 198 GLN A CA 1
ATOM 1487 C C . GLN A 1 198 ? -14.216 -8.521 23.444 1.00 87.56 198 GLN A C 1
ATOM 1489 O O . GLN A 1 198 ? -13.212 -8.819 24.086 1.00 87.56 198 GLN A O 1
ATOM 1494 N N . ARG A 1 199 ? -15.339 -9.255 23.518 1.00 89.44 199 ARG A N 1
ATOM 1495 C CA . ARG A 1 199 ? -15.462 -10.433 24.399 1.00 89.44 199 ARG A CA 1
ATOM 1496 C C . ARG A 1 199 ? -14.426 -11.510 24.088 1.00 89.44 199 ARG A C 1
ATOM 1498 O O . ARG A 1 199 ? -13.886 -12.117 25.004 1.00 89.44 199 ARG A O 1
ATOM 1505 N N . ARG A 1 200 ? -14.140 -11.760 22.805 1.00 88.38 200 ARG A N 1
ATOM 1506 C CA . ARG A 1 200 ? -13.103 -12.727 22.404 1.00 88.38 200 ARG A CA 1
ATOM 1507 C C . ARG A 1 200 ? -11.705 -12.257 22.795 1.00 88.38 200 ARG A C 1
ATOM 1509 O O . ARG A 1 200 ? -10.905 -13.093 23.190 1.00 88.38 200 ARG A O 1
ATOM 1516 N N . SER A 1 201 ? -11.428 -10.957 22.704 1.00 85.88 201 SER A N 1
ATOM 1517 C CA . SER A 1 201 ? -10.159 -10.374 23.145 1.00 85.88 201 SER A CA 1
ATOM 1518 C C . SER A 1 201 ? -9.977 -10.522 24.653 1.00 85.88 201 SER A C 1
ATOM 1520 O O . SER A 1 201 ? -8.951 -11.035 25.079 1.00 85.88 201 SER A O 1
ATOM 1522 N N . GLN A 1 202 ? -10.995 -10.163 25.441 1.00 88.75 202 GLN A N 1
ATOM 1523 C CA . GLN A 1 202 ? -10.981 -10.311 26.902 1.00 88.75 202 GLN A CA 1
ATOM 1524 C C . GLN A 1 202 ? -10.806 -11.775 27.311 1.00 88.75 202 GLN A C 1
ATOM 1526 O O . GLN A 1 202 ? -9.910 -12.103 28.078 1.00 88.75 202 GLN A O 1
ATOM 1531 N N . MET A 1 203 ? -11.590 -12.681 26.717 1.00 89.94 203 MET A N 1
ATOM 1532 C CA . MET A 1 203 ? -11.446 -14.116 26.961 1.00 89.94 203 MET A CA 1
ATOM 1533 C C . MET A 1 203 ? -10.035 -14.609 26.616 1.00 89.94 203 MET A C 1
ATOM 1535 O O . MET A 1 203 ? -9.478 -15.417 27.349 1.00 89.94 203 MET A O 1
ATOM 1539 N N . ARG A 1 204 ? -9.454 -14.140 25.502 1.00 87.25 204 ARG A N 1
ATOM 1540 C CA . ARG A 1 204 ? -8.092 -14.503 25.084 1.00 87.25 204 ARG A CA 1
ATOM 1541 C C . ARG A 1 204 ? -7.040 -13.994 26.067 1.00 87.25 204 ARG A C 1
ATOM 1543 O O . ARG A 1 204 ? -6.071 -14.702 26.309 1.00 87.25 204 ARG A O 1
ATOM 1550 N N . GLU A 1 205 ? -7.221 -12.793 26.603 1.00 88.12 205 GLU A N 1
ATOM 1551 C CA . GLU A 1 205 ? -6.344 -12.206 27.618 1.00 88.12 205 GLU A CA 1
ATOM 1552 C C . GLU A 1 205 ? -6.395 -13.012 28.924 1.00 88.12 205 GLU A C 1
ATOM 1554 O O . GLU A 1 205 ? -5.346 -13.385 29.444 1.00 88.12 205 GLU A O 1
ATOM 1559 N N . GLU A 1 206 ? -7.591 -13.391 29.384 1.00 92.75 206 GLU A N 1
ATOM 1560 C CA . GLU A 1 206 ? -7.782 -14.213 30.590 1.00 92.75 206 GLU A CA 1
ATOM 1561 C C . GLU A 1 206 ? -7.132 -15.598 30.487 1.00 92.75 206 GLU A C 1
ATOM 1563 O O . GLU A 1 206 ? -6.612 -16.115 31.473 1.00 92.75 206 GLU A O 1
ATOM 1568 N N . ILE A 1 207 ? -7.147 -16.207 29.298 1.00 91.25 207 ILE A N 1
ATOM 1569 C CA . ILE A 1 207 ? -6.545 -17.530 29.072 1.00 91.25 207 ILE A CA 1
ATOM 1570 C C . ILE A 1 207 ? -5.112 -17.455 28.540 1.00 91.25 207 ILE A C 1
ATOM 1572 O O . ILE A 1 207 ? -4.537 -18.501 28.243 1.00 91.25 207 ILE A O 1
ATOM 1576 N N . SER A 1 208 ? -4.545 -16.254 28.382 1.00 86.00 208 SER A N 1
ATOM 1577 C CA . SER A 1 208 ? -3.277 -16.043 27.669 1.00 86.00 208 SER A CA 1
ATOM 1578 C C . SER A 1 208 ? -2.110 -16.828 28.270 1.00 86.00 208 SER A C 1
ATOM 1580 O O . SER A 1 208 ? -1.314 -17.376 27.516 1.00 86.00 208 SER A O 1
ATOM 1582 N N . GLU A 1 209 ? -2.070 -16.978 29.598 1.00 88.50 209 GLU A N 1
ATOM 1583 C CA . GLU A 1 209 ? -1.066 -17.768 30.331 1.00 88.50 209 GLU A CA 1
ATOM 1584 C C . GLU A 1 209 ? -1.091 -19.268 29.973 1.00 88.50 209 GLU A C 1
ATOM 1586 O O . GLU A 1 209 ? -0.090 -19.967 30.111 1.00 88.50 209 GLU A O 1
ATOM 1591 N N . PHE A 1 210 ? -2.227 -19.771 29.486 1.00 88.38 210 PHE A N 1
ATOM 1592 C CA . PHE A 1 210 ? -2.424 -21.181 29.137 1.00 88.38 210 PHE A CA 1
ATOM 1593 C C . PHE A 1 210 ? -2.321 -21.449 27.635 1.00 88.38 210 PHE A C 1
ATOM 1595 O O . PHE A 1 210 ? -2.366 -22.609 27.213 1.00 88.38 210 PHE A O 1
ATOM 1602 N N . LEU A 1 211 ? -2.232 -20.401 26.813 1.00 82.06 211 LEU A N 1
ATOM 1603 C CA . LEU A 1 211 ? -2.070 -20.558 25.377 1.00 82.06 211 LEU A CA 1
ATOM 1604 C C . LEU A 1 211 ? -0.620 -20.931 25.085 1.00 82.06 211 LEU A C 1
ATOM 1606 O O . LEU A 1 211 ? 0.309 -20.235 25.478 1.00 82.06 211 LEU A O 1
ATOM 1610 N N . LEU A 1 212 ? -0.435 -22.037 24.369 1.00 79.81 212 LEU A N 1
ATOM 1611 C CA . LEU A 1 212 ? 0.866 -22.361 23.805 1.00 79.81 212 LEU A CA 1
ATOM 1612 C C . LEU A 1 212 ? 1.216 -21.260 22.804 1.00 79.81 212 LEU A C 1
ATOM 1614 O O . LEU A 1 212 ? 0.441 -21.001 21.880 1.00 79.81 212 LEU A O 1
ATOM 1618 N N . GLU A 1 213 ? 2.362 -20.608 22.995 1.00 74.50 213 GLU A N 1
ATOM 1619 C CA . GLU A 1 213 ? 2.944 -19.778 21.948 1.00 74.50 213 GLU A CA 1
ATOM 1620 C C . GLU A 1 213 ? 3.096 -20.669 20.711 1.00 74.50 213 GLU A C 1
ATOM 1622 O O . GLU A 1 213 ? 3.629 -21.779 20.810 1.00 74.50 213 GLU A O 1
ATOM 1627 N N . ASP A 1 214 ? 2.554 -20.227 19.570 1.00 63.22 214 ASP A N 1
ATOM 1628 C CA . ASP A 1 214 ? 2.762 -20.884 18.281 1.00 63.22 214 ASP A CA 1
ATOM 1629 C C . ASP A 1 214 ? 4.277 -20.885 18.054 1.00 63.22 214 ASP A C 1
ATOM 1631 O O . ASP A 1 214 ? 4.844 -19.889 17.608 1.00 63.22 214 ASP A O 1
ATOM 1635 N N . GLY A 1 215 ? 4.936 -21.974 18.456 1.00 47.25 215 GLY A N 1
ATOM 1636 C CA . GLY A 1 215 ? 6.377 -22.096 18.401 1.00 47.25 215 GLY A CA 1
ATOM 1637 C C . GLY A 1 215 ? 6.832 -21.807 16.984 1.00 47.25 215 GLY A C 1
ATOM 1638 O O . GLY A 1 215 ? 6.489 -22.537 16.050 1.00 47.25 215 GLY A O 1
ATOM 1639 N N . GLU A 1 216 ? 7.620 -20.749 16.831 1.00 53.62 216 GLU A N 1
ATOM 1640 C CA . GLU A 1 216 ? 8.501 -20.576 15.690 1.00 53.62 216 GLU A CA 1
ATOM 1641 C C . GLU A 1 216 ? 9.571 -21.669 15.828 1.00 53.62 216 GLU A C 1
ATOM 1643 O O . GLU A 1 216 ? 10.653 -21.478 16.378 1.00 53.62 216 GLU A O 1
ATOM 1648 N N . GLY A 1 217 ? 9.174 -22.894 15.473 1.00 43.75 217 GLY A N 1
ATOM 1649 C CA . GLY A 1 217 ? 10.028 -24.063 15.493 1.00 43.75 217 GLY A CA 1
ATOM 1650 C C . GLY A 1 217 ? 11.181 -23.828 14.535 1.00 43.75 217 GLY A C 1
ATOM 1651 O O . GLY A 1 217 ? 10.975 -23.792 13.323 1.00 43.75 217 GLY A O 1
ATOM 1652 N N . GLY A 1 218 ? 12.371 -23.650 15.106 1.00 45.47 218 GLY A N 1
ATOM 1653 C CA . GLY A 1 218 ? 13.630 -23.715 14.384 1.00 45.47 218 GLY A CA 1
ATOM 1654 C C . GLY A 1 218 ? 13.813 -25.079 13.724 1.00 45.47 218 GLY A C 1
ATOM 1655 O O . GLY A 1 218 ? 13.526 -26.112 14.331 1.00 45.47 218 GLY A O 1
ATOM 1656 N N . ASP A 1 219 ? 14.205 -25.078 12.456 1.00 36.31 219 ASP A N 1
ATOM 1657 C CA . ASP A 1 219 ? 15.606 -25.172 12.009 1.00 36.31 219 ASP A CA 1
ATOM 1658 C C . ASP A 1 219 ? 15.697 -24.618 10.570 1.00 36.31 219 ASP A C 1
ATOM 1660 O O . ASP A 1 219 ? 14.748 -24.868 9.784 1.00 36.31 219 ASP A O 1
#

Secondary structure (DSSP, 8-state):
-TTS-HHHHHHHHHHTT--------TTTT--TTS-HHHHHHHHHHHHHHHSTTHHHHHHHHHHHH--S----SS--GGGB-TTT-PBPS----SSSHHHHHHHHHHHHH---TT-----------------------------------------------TTSSGGGS-HHHHHHHHTSS-GGGS-HHHHHHHHHHHHHHHHHHHTGGGSPP------